Protein AF-A0A820FAW6-F1 (afdb_monomer)

Sequence (324 aa):
MNFQVILFGVFILLLTKLQFYEALTCNGINVAGNACCGSQGYYTSSNACCNGLIVVGNACCGSQGYYTSSYTCCNGLIVVGNACCGSQGYTTSSYTCCNGLIKAGNACCGSQGYSTSSYACCNGLIVAGNACCGSQGYSTSSYTCCNGLIVAGNACCGSQGYSTSSYTCCNGLIKAGNACCGSQGYSTSSYACCNGLIVAGNACCGTQGYSTSSYTCCNGLIKAGNACCGSQGYFTSSYACCNGLIVAGNACCGSQGYSTSSYTCCNGLIKAGNACCGSQGYSTSSYTCCNGLIVAGNACCGTQGYSTSSYICCNGVIKAGSVC

Radius of gyration: 32.86 Å; Cα contacts (8 Å, |Δi|>4): 782; chains: 1; bounding box: 72×66×73 Å

Solvent-accessible surface area (backbone atoms only — not comparable to full-atom values): 17211 Å² total; per-residue (Å²): 141,63,72,72,59,52,56,56,52,52,56,56,52,59,66,68,66,65,71,70,68,76,64,37,61,18,86,89,35,79,35,65,47,79,44,65,34,68,66,40,48,35,43,57,86,55,24,25,64,21,89,72,37,79,33,62,16,45,36,64,33,69,71,43,44,38,44,63,91,54,27,34,64,17,88,70,38,83,27,57,20,68,42,64,34,69,68,41,47,36,43,58,86,55,24,29,61,22,89,72,37,81,26,57,16,51,40,64,35,73,71,41,44,38,42,57,86,53,24,23,64,23,90,72,39,80,32,62,16,46,35,63,33,70,73,44,42,37,44,66,91,55,26,34,63,16,88,70,38,81,27,57,22,70,43,64,31,67,66,42,45,37,44,62,92,53,26,30,64,19,87,69,37,82,26,57,20,65,41,63,35,70,70,41,43,37,43,56,86,54,24,23,63,22,90,70,40,82,32,60,16,46,36,64,34,70,73,43,42,38,43,59,90,54,24,30,64,22,89,71,37,83,26,58,16,61,40,65,36,71,74,40,43,37,43,56,87,54,26,24,65,23,90,71,38,82,30,61,15,46,34,64,32,68,74,42,43,38,43,61,92,54,25,30,63,21,90,69,36,83,26,57,20,63,40,65,36,70,71,39,43,37,41,64,91,55,26,32,64,20,91,67,38,83,26,57,22,69,40,66,34,67,69,42,42,38,43,74,91,55,32,39,67,48,96,65,39,82,41,78,48,92,78,127

Foldseek 3Di:
DCPVVVVVVVVVVVVVPPPDPVQPQAPNRREDEDDDLHRYHHHLQFWDRAPSDIAGANDDLHRHHHHLVFWDHAPSDTEGENDDLHRHHDHLCFWDHAPSDIEGANDDLHRHHDHLQFWDNAPSDIAGANDDLHRHHHHLVFWDHAPSDTEGENDDLHRHHDHLVFWDHAPSDIEGANDDLHRHHDHLQFWDNAPSDTAGANDDLHRHHHHLVFWDHAPSDIEGENDDLHRHHHHLQFWDNAPSDTEGANDDLHRHHHHLVFWDHAPSDIEGANDDLHRHHDHLVFWDHAPSDTEGENDDLHRHHDHPVFWDRDPSDTDGDDDD

Structure (mmCIF, N/CA/C/O backbone):
data_AF-A0A820FAW6-F1
#
_entry.id   AF-A0A820FAW6-F1
#
loop_
_atom_site.group_PDB
_atom_site.id
_atom_site.type_symbol
_atom_site.label_atom_id
_atom_site.label_alt_id
_atom_site.label_comp_id
_atom_site.label_asym_id
_atom_site.label_entity_id
_atom_site.label_seq_id
_atom_site.pdbx_PDB_ins_code
_atom_site.Cartn_x
_atom_site.Cartn_y
_atom_site.Cartn_z
_atom_site.occupancy
_atom_site.B_iso_or_equiv
_atom_site.auth_seq_id
_atom_site.auth_comp_id
_atom_site.auth_asym_id
_atom_site.auth_atom_id
_atom_site.pdbx_PDB_model_num
ATOM 1 N N . MET A 1 1 ? 47.588 51.749 -0.061 1.00 45.16 1 MET A N 1
ATOM 2 C CA . MET A 1 1 ? 46.226 51.763 0.523 1.00 45.16 1 MET A CA 1
ATOM 3 C C . MET A 1 1 ? 45.495 50.527 0.025 1.00 45.16 1 MET A C 1
ATOM 5 O O . MET A 1 1 ? 45.390 50.409 -1.182 1.00 45.16 1 MET A O 1
ATOM 9 N N . ASN A 1 2 ? 45.130 49.592 0.916 1.00 43.25 2 ASN A N 1
ATOM 10 C CA . ASN A 1 2 ? 44.097 48.534 0.761 1.00 43.25 2 ASN A CA 1
ATOM 11 C C . ASN A 1 2 ? 44.334 47.286 1.637 1.00 43.25 2 ASN A C 1
ATOM 13 O O . ASN A 1 2 ? 43.519 46.373 1.625 1.00 43.25 2 ASN A O 1
ATOM 17 N N . PHE A 1 3 ? 45.381 47.247 2.470 1.00 35.84 3 PHE A N 1
ATOM 18 C CA . PHE A 1 3 ? 45.559 46.129 3.411 1.00 35.84 3 PHE A CA 1
ATOM 19 C C . PHE A 1 3 ? 44.591 46.174 4.609 1.00 35.84 3 PHE A C 1
ATOM 21 O O . PHE A 1 3 ? 44.250 45.133 5.159 1.00 35.84 3 PHE A O 1
ATOM 28 N N . GLN A 1 4 ? 44.081 47.357 4.981 1.00 36.41 4 GLN A N 1
ATOM 29 C CA . GLN A 1 4 ? 43.111 47.477 6.079 1.00 36.41 4 GLN A CA 1
ATOM 30 C C . GLN A 1 4 ? 41.665 47.115 5.693 1.00 36.41 4 GLN A C 1
ATOM 32 O O . GLN A 1 4 ? 40.898 46.724 6.566 1.00 36.41 4 GLN A O 1
ATOM 37 N N . VAL A 1 5 ? 41.295 47.164 4.406 1.00 43.03 5 VAL A N 1
ATOM 38 C CA . VAL A 1 5 ? 39.929 46.822 3.952 1.00 43.03 5 VAL A CA 1
ATOM 39 C C . VAL A 1 5 ? 39.735 45.301 3.849 1.00 43.03 5 VAL A C 1
ATOM 41 O O . VAL A 1 5 ? 38.663 44.787 4.158 1.00 43.03 5 VAL A O 1
ATOM 44 N N . ILE A 1 6 ? 40.790 44.552 3.501 1.00 45.28 6 ILE A N 1
ATOM 45 C CA . ILE A 1 6 ? 40.731 43.085 3.367 1.00 45.28 6 ILE A CA 1
ATOM 46 C C . ILE A 1 6 ? 40.683 42.403 4.740 1.00 45.28 6 ILE A C 1
ATOM 48 O O . ILE A 1 6 ? 39.946 41.433 4.908 1.00 45.28 6 ILE A O 1
ATOM 52 N N . LEU A 1 7 ? 41.393 42.931 5.746 1.00 41.88 7 LEU A N 1
ATOM 53 C CA . LEU A 1 7 ? 41.347 42.366 7.100 1.00 41.88 7 LEU A CA 1
ATOM 54 C C . LEU A 1 7 ? 39.944 42.479 7.721 1.00 41.88 7 LEU A C 1
ATOM 56 O O . LEU A 1 7 ? 39.481 41.530 8.349 1.00 41.88 7 LEU A O 1
ATOM 60 N N . PHE A 1 8 ? 39.236 43.589 7.478 1.00 42.19 8 PHE A N 1
ATOM 61 C CA . PHE A 1 8 ? 37.849 43.763 7.922 1.00 42.19 8 PHE A CA 1
ATOM 62 C C . PHE A 1 8 ? 36.874 42.828 7.184 1.00 42.19 8 PHE A C 1
ATOM 64 O O . PHE A 1 8 ? 35.992 42.245 7.811 1.00 42.19 8 PHE A O 1
ATOM 71 N N . GLY A 1 9 ? 37.062 42.618 5.875 1.00 37.44 9 GLY A N 1
ATOM 72 C CA . GLY A 1 9 ? 36.224 41.708 5.082 1.00 37.44 9 GLY A CA 1
ATOM 73 C C . GLY A 1 9 ? 36.407 40.226 5.435 1.00 37.44 9 GLY A C 1
ATOM 74 O O . GLY A 1 9 ? 35.433 39.477 5.482 1.00 37.44 9 GLY A O 1
ATOM 75 N N . VAL A 1 10 ? 37.637 39.798 5.741 1.00 48.56 10 VAL A N 1
ATOM 76 C CA . VAL A 1 10 ? 37.951 38.406 6.116 1.00 48.56 10 VAL A CA 1
ATOM 77 C C . VAL A 1 10 ? 37.478 38.084 7.538 1.00 48.56 10 VAL A C 1
ATOM 79 O O . VAL A 1 10 ? 37.001 36.975 7.777 1.00 48.56 10 VAL A O 1
ATOM 82 N N . PHE A 1 11 ? 37.509 39.051 8.461 1.00 42.28 11 PHE A N 1
ATOM 83 C CA . PHE A 1 11 ? 36.971 38.867 9.814 1.00 42.28 11 PHE A CA 1
ATOM 84 C C . PHE A 1 11 ? 35.436 38.708 9.810 1.00 42.28 11 PHE A C 1
ATOM 86 O O . PHE A 1 11 ? 34.899 37.870 10.531 1.00 42.28 11 PHE A O 1
ATOM 93 N N . ILE A 1 12 ? 34.729 39.430 8.928 1.00 45.34 12 ILE A N 1
ATOM 94 C CA . ILE A 1 12 ? 33.266 39.313 8.752 1.00 45.34 12 ILE A CA 1
ATOM 95 C C . ILE A 1 12 ? 32.874 37.995 8.044 1.00 45.34 12 ILE A C 1
ATOM 97 O O . ILE A 1 12 ? 31.830 37.412 8.346 1.00 45.34 12 ILE A O 1
ATOM 101 N N . LEU A 1 13 ? 33.720 37.459 7.154 1.00 39.94 13 LEU A N 1
ATOM 102 C CA . LEU A 1 13 ? 33.482 36.167 6.484 1.00 39.94 13 LEU A CA 1
ATOM 103 C C . LEU A 1 13 ? 33.805 34.938 7.353 1.00 39.94 13 LEU A C 1
ATOM 105 O O . LEU A 1 13 ? 33.171 33.894 7.194 1.00 39.94 13 LEU A O 1
ATOM 109 N N . LEU A 1 14 ? 34.741 35.051 8.300 1.00 40.44 14 LEU A N 1
ATOM 110 C CA . LEU A 1 14 ? 34.982 34.014 9.314 1.00 40.44 14 LEU A CA 1
ATOM 111 C C . LEU A 1 14 ? 33.820 33.901 10.314 1.00 40.44 14 LEU A C 1
ATOM 113 O O . LEU A 1 14 ? 33.516 32.800 10.766 1.00 40.44 14 LEU A O 1
ATOM 117 N N . LEU A 1 15 ? 33.111 35.003 10.582 1.00 40.22 15 LEU A N 1
ATOM 118 C CA . LEU A 1 15 ? 31.905 35.005 11.419 1.00 40.22 15 LEU A CA 1
ATOM 119 C C . LEU A 1 15 ? 30.680 34.366 10.737 1.00 40.22 15 LEU A C 1
ATOM 121 O O . LEU A 1 15 ? 29.775 33.918 11.430 1.00 40.22 15 LEU A O 1
ATOM 125 N N . THR A 1 16 ? 30.642 34.271 9.402 1.00 38.62 16 THR A N 1
ATOM 126 C CA . THR A 1 16 ? 29.478 33.740 8.654 1.00 38.62 16 THR A CA 1
ATOM 127 C C . THR A 1 16 ? 29.613 32.275 8.220 1.00 38.62 16 THR A C 1
ATOM 129 O O . THR A 1 16 ? 28.636 31.685 7.760 1.00 38.62 16 THR A O 1
ATOM 132 N N . LYS A 1 17 ? 30.792 31.655 8.391 1.00 38.75 17 LYS A N 1
ATOM 133 C CA . LYS A 1 17 ? 31.056 30.241 8.048 1.00 38.75 17 LYS A CA 1
ATOM 134 C C . LYS A 1 17 ? 31.240 29.295 9.236 1.00 38.75 17 LYS A C 1
ATOM 136 O O . LYS A 1 17 ? 31.424 28.098 9.015 1.00 38.75 17 LYS A O 1
ATOM 141 N N . LEU A 1 18 ? 31.100 29.774 10.472 1.00 39.47 18 LEU A N 1
ATOM 142 C CA . LEU A 1 18 ? 30.623 28.913 11.555 1.00 39.47 18 LEU A CA 1
ATOM 143 C C . LEU A 1 18 ? 29.152 28.618 11.259 1.00 39.47 18 LEU A C 1
ATOM 145 O O . LEU A 1 18 ? 28.252 29.302 11.733 1.00 39.47 18 LEU A O 1
ATOM 149 N N . GLN A 1 19 ? 28.917 27.636 10.389 1.00 40.25 19 GLN A N 1
ATOM 150 C CA . GLN A 1 19 ? 27.607 27.030 10.242 1.00 40.25 19 GLN A CA 1
ATOM 151 C C . GLN A 1 19 ? 27.207 26.497 11.614 1.00 40.25 19 GLN A C 1
ATOM 153 O O . GLN A 1 19 ? 27.706 25.461 12.040 1.00 40.25 19 GLN A O 1
ATOM 158 N N . PHE A 1 20 ? 26.396 27.288 12.313 1.00 43.59 20 PHE A N 1
ATOM 159 C CA . PHE A 1 20 ? 25.266 26.884 13.133 1.00 43.59 20 PHE A CA 1
ATOM 160 C C . PHE A 1 20 ? 25.245 25.378 13.458 1.00 43.59 20 PHE A C 1
ATOM 162 O O . PHE A 1 20 ? 24.379 24.639 13.002 1.00 43.59 20 PHE A O 1
ATOM 169 N N . TYR A 1 21 ? 26.156 24.921 14.322 1.00 46.53 21 TYR A N 1
ATOM 170 C CA . TYR A 1 21 ? 25.655 24.133 15.438 1.00 46.53 21 TYR A CA 1
ATOM 171 C C . TYR A 1 21 ? 24.711 25.121 16.106 1.00 46.53 21 TYR A C 1
ATOM 173 O O . TYR A 1 21 ? 25.174 26.219 16.421 1.00 46.53 21 TYR A O 1
ATOM 181 N N . GLU A 1 22 ? 23.408 24.850 16.159 1.00 53.72 22 GLU A N 1
ATOM 182 C CA . GLU A 1 22 ? 22.486 25.711 16.896 1.00 53.72 22 GLU A CA 1
ATOM 183 C C . GLU A 1 22 ? 22.992 25.742 18.341 1.00 53.72 22 GLU A C 1
ATOM 185 O O . GLU A 1 22 ? 22.686 24.877 19.156 1.00 53.72 22 GLU A O 1
ATOM 190 N N . ALA A 1 23 ? 23.898 26.679 18.621 1.00 67.12 23 ALA A N 1
ATOM 191 C CA . ALA A 1 23 ? 24.412 26.941 19.935 1.00 67.12 23 ALA A CA 1
ATOM 192 C C . ALA A 1 23 ? 23.204 27.509 20.644 1.00 67.12 23 ALA A C 1
ATOM 194 O O . ALA A 1 23 ? 22.801 28.645 20.396 1.00 67.12 23 ALA A O 1
ATOM 195 N N . LEU A 1 24 ? 22.557 26.658 21.428 1.00 84.19 24 LEU A N 1
ATOM 196 C CA . LEU A 1 24 ? 21.423 27.069 22.212 1.00 84.19 24 LEU A CA 1
ATOM 197 C C . LEU A 1 24 ? 21.902 28.211 23.110 1.00 84.19 24 LEU A C 1
ATOM 199 O O . LEU A 1 24 ? 22.775 28.025 23.960 1.00 84.19 24 LEU A O 1
ATOM 203 N N . THR A 1 25 ? 21.369 29.407 22.889 1.00 89.31 25 THR A N 1
ATOM 204 C CA . THR A 1 25 ? 21.683 30.571 23.710 1.00 89.31 25 THR A CA 1
ATOM 205 C C . THR A 1 25 ? 20.561 30.769 24.720 1.00 89.31 25 THR A C 1
ATOM 207 O O . THR A 1 25 ? 19.437 31.105 24.350 1.00 89.31 25 THR A O 1
ATOM 210 N N . CYS A 1 26 ? 20.864 30.601 26.005 1.00 88.00 26 CYS A N 1
ATOM 211 C CA . CYS A 1 26 ? 19.927 30.841 27.100 1.00 88.00 26 CYS A CA 1
ATOM 212 C C . CYS A 1 26 ? 20.349 32.104 27.859 1.00 88.00 26 CYS A C 1
ATOM 214 O O . CYS A 1 26 ? 21.459 32.170 28.382 1.00 88.00 26 CYS A O 1
ATOM 216 N N . ASN A 1 27 ? 19.489 33.130 27.906 1.00 89.31 27 ASN A N 1
ATOM 217 C CA . ASN A 1 27 ? 19.789 34.438 28.518 1.00 89.31 27 ASN A CA 1
ATOM 218 C C . ASN A 1 27 ? 21.149 35.036 28.095 1.00 89.31 27 ASN A C 1
ATOM 220 O O . ASN A 1 27 ? 21.892 35.566 28.916 1.00 89.31 27 ASN A O 1
ATOM 224 N N . GLY A 1 28 ? 21.487 34.934 26.806 1.00 84.94 28 GLY A N 1
ATOM 225 C CA . GLY A 1 28 ? 22.739 35.471 26.261 1.00 84.94 28 GLY A CA 1
ATOM 226 C C . GLY A 1 28 ? 23.986 34.615 26.520 1.00 84.94 28 GLY A C 1
ATOM 227 O O . GLY A 1 28 ? 25.081 35.042 26.165 1.00 84.94 28 GLY A O 1
ATOM 228 N N . ILE A 1 29 ? 23.844 33.417 27.100 1.00 85.94 29 ILE A N 1
ATOM 229 C CA . ILE A 1 29 ? 24.939 32.470 27.348 1.00 85.94 29 ILE A CA 1
ATOM 230 C C . ILE A 1 29 ? 24.780 31.264 26.417 1.00 85.94 29 ILE A C 1
ATOM 232 O O . ILE A 1 29 ? 23.716 30.648 26.378 1.00 85.94 29 ILE A O 1
ATOM 236 N N . ASN A 1 30 ? 25.836 30.909 25.679 1.00 88.38 30 ASN A N 1
ATOM 237 C CA . ASN A 1 30 ? 25.865 29.675 24.890 1.00 88.38 30 ASN A CA 1
ATOM 238 C C . ASN A 1 30 ? 25.981 28.467 25.819 1.00 88.38 30 ASN A C 1
ATOM 240 O O . ASN A 1 30 ? 26.917 28.381 26.616 1.00 88.38 30 ASN A O 1
ATOM 244 N N . VAL A 1 31 ? 25.045 27.533 25.701 1.00 87.44 31 VAL A N 1
ATOM 245 C CA . VAL A 1 31 ? 24.940 26.351 26.560 1.00 87.44 31 VAL A CA 1
ATOM 246 C C . VAL A 1 31 ? 24.775 25.080 25.727 1.00 87.44 31 VAL A C 1
ATOM 248 O O . VAL A 1 31 ? 24.403 25.123 24.556 1.00 87.44 31 VAL A O 1
ATOM 251 N N . ALA A 1 32 ? 25.058 23.927 26.337 1.00 86.69 32 ALA A N 1
ATOM 252 C CA . ALA A 1 32 ? 24.776 22.624 25.741 1.00 86.69 32 ALA A CA 1
ATOM 253 C C . ALA A 1 32 ? 23.304 22.236 25.955 1.00 86.69 32 ALA A C 1
ATOM 255 O O . ALA A 1 32 ? 22.744 22.499 27.019 1.00 86.69 32 ALA A O 1
ATOM 256 N N . GLY A 1 33 ? 22.692 21.573 24.973 1.00 87.06 33 GLY A N 1
ATOM 257 C CA . GLY A 1 33 ? 21.296 21.133 25.040 1.00 87.06 33 GLY A CA 1
ATOM 258 C C . GLY A 1 33 ? 20.480 21.545 23.819 1.00 87.06 33 GLY A C 1
ATOM 259 O O . GLY A 1 33 ? 21.012 22.100 22.861 1.00 87.06 33 GLY A O 1
ATOM 260 N N . ASN A 1 34 ? 19.177 21.274 23.874 1.00 92.44 34 ASN A N 1
ATOM 261 C CA . ASN A 1 34 ? 18.197 21.682 22.862 1.00 92.44 34 ASN A CA 1
ATOM 262 C C . ASN A 1 34 ? 17.010 22.482 23.449 1.00 92.44 34 ASN A C 1
ATOM 264 O O . ASN A 1 34 ? 16.104 22.843 22.702 1.00 92.44 34 ASN A O 1
ATOM 268 N N . ALA A 1 35 ? 16.999 22.771 24.759 1.00 93.62 35 ALA A N 1
ATOM 269 C CA . ALA A 1 35 ? 16.031 23.663 25.405 1.00 93.62 35 ALA A CA 1
ATOM 270 C C . ALA A 1 35 ? 16.616 24.418 26.617 1.00 93.62 35 ALA A C 1
ATOM 272 O O . ALA A 1 35 ? 17.568 23.959 27.248 1.00 93.62 35 ALA A O 1
ATOM 273 N N . CYS A 1 36 ? 16.035 25.581 26.943 1.00 95.12 36 CYS A N 1
ATOM 274 C CA . CYS A 1 36 ? 16.478 26.466 28.028 1.00 95.12 36 CYS A CA 1
ATOM 275 C C . CYS A 1 36 ? 15.607 26.357 29.284 1.00 95.12 36 CYS A C 1
ATOM 277 O O . CYS A 1 36 ? 14.379 26.307 29.199 1.00 95.12 36 CYS A O 1
ATOM 279 N N . CYS A 1 37 ? 16.241 26.404 30.455 1.00 94.75 37 CYS A N 1
ATOM 280 C CA . CYS A 1 37 ? 15.606 26.618 31.752 1.00 94.75 37 CYS A CA 1
ATOM 281 C C . CYS A 1 37 ? 16.312 27.783 32.456 1.00 94.75 37 CYS A C 1
ATOM 283 O O . CYS A 1 37 ? 17.387 27.623 33.038 1.00 94.75 37 CYS A O 1
ATOM 285 N N . GLY A 1 38 ? 15.759 28.991 32.328 1.00 91.88 38 GLY A N 1
ATOM 286 C CA . GLY A 1 38 ? 16.477 30.210 32.701 1.00 91.88 38 GLY A CA 1
ATOM 287 C C . GLY A 1 38 ? 17.733 30.392 31.842 1.00 91.88 38 GLY A C 1
ATOM 288 O O . GLY A 1 38 ? 17.647 30.399 30.617 1.00 91.88 38 GLY A O 1
ATOM 289 N N . SER A 1 39 ? 18.899 30.528 32.479 1.00 92.56 39 SER A N 1
ATOM 290 C CA . SER A 1 39 ? 20.207 30.648 31.812 1.00 92.56 39 SER A CA 1
ATOM 291 C C . SER A 1 39 ? 20.916 29.310 31.557 1.00 92.56 39 SER A C 1
ATOM 293 O O . SER A 1 39 ? 22.041 29.309 31.067 1.00 92.56 39 SER A O 1
ATOM 295 N N . GLN A 1 40 ? 20.293 28.176 31.894 1.00 93.31 40 GLN A N 1
ATOM 296 C CA . GLN A 1 40 ? 20.877 26.839 31.745 1.00 93.31 40 GLN A CA 1
ATOM 297 C C . GLN A 1 40 ? 20.265 26.101 30.546 1.00 93.31 40 GLN A C 1
ATOM 299 O O . GLN A 1 40 ? 19.057 26.182 30.318 1.00 93.31 40 GLN A O 1
ATOM 304 N N . GLY A 1 41 ? 21.088 25.358 29.803 1.00 92.75 41 GLY A N 1
ATOM 305 C CA . GLY A 1 41 ? 20.644 24.471 28.723 1.00 92.75 41 GLY A CA 1
ATOM 306 C C . GLY A 1 41 ? 20.435 23.040 29.213 1.00 92.75 41 GLY A C 1
ATOM 307 O O . GLY A 1 41 ? 21.096 22.598 30.153 1.00 92.75 41 GLY A O 1
ATOM 308 N N . TYR A 1 42 ? 19.507 22.314 28.595 1.00 92.75 42 TYR A N 1
ATOM 309 C CA . TYR A 1 42 ? 19.267 20.896 28.867 1.00 92.75 42 TYR A CA 1
ATOM 310 C C . TYR A 1 42 ? 18.802 20.147 27.612 1.00 92.75 42 TYR A C 1
ATOM 312 O O . TYR A 1 42 ? 18.415 20.758 26.614 1.00 92.75 42 TYR A O 1
ATOM 320 N N . TYR A 1 43 ? 18.841 18.813 27.663 1.00 93.44 43 TYR A N 1
ATOM 321 C CA . TYR A 1 43 ? 18.295 17.945 26.618 1.00 93.44 43 TYR A CA 1
ATOM 322 C C . TYR A 1 43 ? 16.878 17.496 26.984 1.00 93.44 43 TYR A C 1
ATOM 324 O O . TYR A 1 43 ? 16.681 16.801 27.982 1.00 93.44 43 TYR A O 1
ATOM 332 N N . THR A 1 44 ? 15.890 17.846 26.161 1.00 92.31 44 THR A N 1
ATOM 333 C CA . THR A 1 44 ? 14.470 17.501 26.368 1.00 92.31 44 THR A CA 1
ATOM 334 C C . THR A 1 44 ? 14.196 15.999 26.388 1.00 92.31 44 THR A C 1
ATOM 336 O O . THR A 1 44 ? 13.143 15.576 26.846 1.00 92.31 44 THR A O 1
ATOM 339 N N . SER A 1 45 ? 15.129 15.166 25.923 1.00 92.69 45 SER A N 1
ATOM 340 C CA . SER A 1 45 ? 15.024 13.707 26.003 1.00 92.69 45 SER A CA 1
ATOM 341 C C . SER A 1 45 ? 15.216 13.156 27.420 1.00 92.69 45 SER A C 1
ATOM 343 O O . SER A 1 45 ? 14.692 12.086 27.723 1.00 92.69 45 SER A O 1
ATOM 345 N N . SER A 1 46 ? 15.966 13.852 28.281 1.00 93.38 46 SER A N 1
ATOM 346 C CA . SER A 1 46 ? 16.338 13.385 29.628 1.00 93.38 46 SER A CA 1
ATOM 347 C C . SER A 1 46 ? 15.919 14.325 30.755 1.00 93.38 46 SER A C 1
ATOM 349 O O . SER A 1 46 ? 15.917 13.921 31.920 1.00 93.38 46 SER A O 1
ATOM 351 N N . ASN A 1 47 ? 15.589 15.573 30.428 1.00 96.50 47 ASN A N 1
ATOM 352 C CA . ASN A 1 47 ? 15.361 16.634 31.396 1.00 96.50 47 ASN A CA 1
ATOM 353 C C . ASN A 1 47 ? 14.191 17.537 30.996 1.00 96.50 47 ASN A C 1
ATOM 355 O O . ASN A 1 47 ? 13.831 17.640 29.822 1.00 96.50 47 ASN A O 1
ATOM 359 N N . ALA A 1 48 ? 13.626 18.206 31.998 1.00 96.75 48 ALA A N 1
ATOM 360 C CA . ALA A 1 48 ? 12.530 19.152 31.867 1.00 96.75 48 ALA A CA 1
ATOM 361 C C . ALA A 1 48 ? 12.775 20.347 32.793 1.00 96.75 48 ALA A C 1
ATOM 363 O O . ALA A 1 48 ? 13.429 20.218 33.829 1.00 96.75 48 ALA A O 1
ATOM 364 N N . CYS A 1 49 ? 12.244 21.512 32.425 1.00 96.56 49 CYS A N 1
ATOM 365 C CA . CYS A 1 49 ? 12.279 22.712 33.257 1.00 96.56 49 CYS A CA 1
ATOM 366 C C . CYS A 1 49 ? 10.962 22.856 34.026 1.00 96.56 49 CYS A C 1
ATOM 368 O O . CYS A 1 49 ? 9.960 23.283 33.451 1.00 96.56 49 CYS A O 1
ATOM 370 N N . CYS A 1 50 ? 10.951 22.521 35.315 1.00 96.38 50 CYS A N 1
ATOM 371 C CA . CYS A 1 50 ? 9.759 22.596 36.159 1.00 96.38 50 CYS A CA 1
ATOM 372 C C . CYS A 1 50 ? 9.927 23.711 37.191 1.00 96.38 50 CYS A C 1
ATOM 374 O O . CYS A 1 50 ? 10.848 23.678 38.004 1.00 96.38 50 CYS A O 1
ATOM 376 N N . ASN A 1 51 ? 9.054 24.723 37.148 1.00 94.25 51 ASN A N 1
ATOM 377 C CA . ASN A 1 51 ? 9.121 25.908 38.016 1.00 94.25 51 ASN A CA 1
ATOM 378 C C . ASN A 1 51 ? 10.516 26.570 38.056 1.00 94.25 51 ASN A C 1
ATOM 380 O O . ASN A 1 51 ? 10.989 26.986 39.110 1.00 94.25 51 ASN A O 1
ATOM 384 N N . GLY A 1 52 ? 11.184 26.650 36.900 1.00 92.88 52 GLY A N 1
ATOM 385 C CA . GLY A 1 52 ? 12.506 27.272 36.771 1.00 92.88 52 GLY A CA 1
ATOM 386 C C . GLY A 1 52 ? 13.687 26.400 37.211 1.00 92.88 52 GLY A C 1
ATOM 387 O O . GLY A 1 52 ? 14.816 26.881 37.197 1.00 92.88 52 GLY A O 1
ATOM 388 N N . LEU A 1 53 ? 13.455 25.131 37.568 1.00 94.94 53 LEU A N 1
ATOM 389 C CA . LEU A 1 53 ? 14.500 24.164 37.908 1.00 94.94 53 LEU A CA 1
ATOM 390 C C . LEU A 1 53 ? 14.582 23.057 36.854 1.00 94.94 53 LEU A C 1
ATOM 392 O O . LEU A 1 53 ? 13.563 22.494 36.452 1.00 94.94 53 LEU A O 1
ATOM 396 N N . ILE A 1 54 ? 15.803 22.719 36.431 1.00 96.31 54 ILE A N 1
ATOM 397 C CA . ILE A 1 54 ? 16.047 21.539 35.596 1.00 96.31 54 ILE A CA 1
ATOM 398 C C . ILE A 1 54 ? 15.930 20.304 36.483 1.00 96.31 54 ILE A C 1
ATOM 400 O O . ILE A 1 54 ? 16.674 20.146 37.450 1.00 96.31 54 ILE A O 1
ATOM 404 N N . VAL A 1 55 ? 15.012 19.416 36.129 1.00 96.56 55 VAL A N 1
ATOM 405 C CA . VAL A 1 55 ? 14.773 18.147 36.820 1.00 96.56 55 VAL A CA 1
ATOM 406 C C . VAL A 1 55 ? 14.990 16.973 35.867 1.00 96.56 55 VAL A C 1
ATOM 408 O O . VAL A 1 55 ? 15.050 17.139 34.646 1.00 96.56 55 VAL A O 1
ATOM 411 N N . VAL A 1 56 ? 15.162 15.775 36.426 1.00 96.12 56 VAL A N 1
ATOM 412 C CA . VAL A 1 56 ? 15.292 14.528 35.655 1.00 96.12 56 VAL A CA 1
ATOM 413 C C . VAL A 1 56 ? 13.915 14.091 35.144 1.00 96.12 56 VAL A C 1
ATOM 415 O O . VAL A 1 56 ? 12.950 14.102 35.906 1.00 96.12 56 VAL A O 1
ATOM 418 N N . GLY A 1 57 ? 13.834 13.673 33.879 1.00 94.94 57 GLY A N 1
ATOM 419 C CA . GLY A 1 57 ? 12.587 13.335 33.183 1.00 94.94 57 GLY A CA 1
ATOM 420 C C . GLY A 1 57 ? 12.264 14.332 32.070 1.00 94.94 57 GLY A C 1
ATOM 421 O O . GLY A 1 57 ? 12.711 15.464 32.126 1.00 94.94 57 GLY A O 1
ATOM 422 N N . ASN A 1 58 ? 11.497 13.932 31.056 1.00 95.44 58 ASN A N 1
ATOM 423 C CA . ASN A 1 58 ? 11.187 14.762 29.884 1.00 95.44 58 ASN A CA 1
ATOM 424 C C . ASN A 1 58 ? 9.859 15.546 29.978 1.00 95.44 58 ASN A C 1
ATOM 426 O O . ASN A 1 58 ? 9.453 16.177 29.003 1.00 95.44 58 ASN A O 1
ATOM 430 N N . ALA A 1 59 ? 9.173 15.516 31.126 1.00 96.56 59 ALA A N 1
ATOM 431 C CA . ALA A 1 59 ? 7.960 16.294 31.389 1.00 96.56 59 ALA A CA 1
ATOM 432 C C . ALA A 1 59 ? 7.816 16.673 32.874 1.00 96.56 59 ALA A C 1
ATOM 434 O O . ALA A 1 59 ? 8.459 16.079 33.738 1.00 96.56 59 ALA A O 1
ATOM 435 N N . CYS A 1 60 ? 6.941 17.645 33.165 1.00 97.00 60 CYS A N 1
ATOM 436 C CA . CYS A 1 60 ? 6.676 18.161 34.512 1.00 97.00 60 CYS A CA 1
ATOM 437 C C . CYS A 1 60 ? 5.304 17.742 35.048 1.00 97.00 60 CYS A C 1
ATOM 439 O O . CYS A 1 60 ? 4.300 17.818 34.337 1.00 97.00 60 CYS A O 1
ATOM 441 N N . CYS A 1 61 ? 5.251 17.369 36.325 1.00 96.62 61 CYS A N 1
ATOM 442 C CA . CYS A 1 61 ? 4.033 17.253 37.122 1.00 96.62 61 CYS A CA 1
ATOM 443 C C . CYS A 1 61 ? 4.182 18.150 38.354 1.00 96.62 61 CYS A C 1
ATOM 445 O O . CYS A 1 61 ? 4.859 17.801 39.322 1.00 96.62 61 CYS A O 1
ATOM 447 N N . GLY A 1 62 ? 3.640 19.368 38.278 1.00 94.25 62 GLY A N 1
ATOM 448 C CA . GLY A 1 62 ? 4.004 20.424 39.224 1.00 94.25 62 GLY A CA 1
ATOM 449 C C . GLY A 1 62 ? 5.502 20.745 39.132 1.00 94.25 62 GLY A C 1
ATOM 450 O O . GLY A 1 62 ? 6.008 21.038 38.051 1.00 94.25 62 GLY A O 1
ATOM 451 N N . SER A 1 63 ? 6.215 20.674 40.259 1.00 94.69 63 SER A N 1
ATOM 452 C CA . SER A 1 63 ? 7.671 20.883 40.335 1.00 94.69 63 SER A CA 1
ATOM 453 C C . SER A 1 63 ? 8.508 19.617 40.104 1.00 94.69 63 SER A C 1
ATOM 455 O O . SER A 1 63 ? 9.734 19.704 40.097 1.00 94.69 63 SER A O 1
ATOM 457 N N . GLN A 1 64 ? 7.886 18.446 39.935 1.00 96.25 64 GLN A N 1
ATOM 458 C CA . GLN A 1 64 ? 8.593 17.174 39.765 1.00 96.25 64 GLN A CA 1
ATOM 459 C C . GLN A 1 64 ? 8.713 16.785 38.288 1.00 96.25 64 GLN A C 1
ATOM 461 O O . GLN A 1 64 ? 7.763 16.936 37.520 1.00 96.25 64 GLN A O 1
ATOM 466 N N . GLY A 1 65 ? 9.875 16.256 37.904 1.00 96.06 65 GLY A N 1
ATOM 467 C CA . GLY A 1 65 ? 10.122 15.710 36.570 1.00 96.06 65 GLY A CA 1
ATOM 468 C C . GLY A 1 65 ? 9.758 14.230 36.478 1.00 96.06 65 GLY A C 1
ATOM 469 O O . GLY A 1 65 ? 9.883 13.495 37.459 1.00 96.06 65 GLY A O 1
ATOM 470 N N . TYR A 1 66 ? 9.311 13.778 35.308 1.00 96.50 66 TYR A N 1
ATOM 471 C CA . TYR A 1 66 ? 9.066 12.362 35.027 1.00 96.50 66 TYR A CA 1
ATOM 472 C C . TYR A 1 66 ? 9.331 12.016 33.561 1.00 96.50 66 TYR A C 1
ATOM 474 O O . TYR A 1 66 ? 9.368 12.888 32.695 1.00 96.50 66 TYR A O 1
ATOM 482 N N . TYR A 1 67 ? 9.512 10.724 33.279 1.00 96.19 67 TYR A N 1
ATOM 483 C CA . TYR A 1 67 ? 9.626 10.207 31.917 1.00 96.19 67 TYR A CA 1
ATOM 484 C C . TYR A 1 67 ? 8.258 9.774 31.386 1.00 96.19 67 TYR A C 1
ATOM 486 O O . TYR A 1 67 ? 7.661 8.822 31.891 1.00 96.19 67 TYR A O 1
ATOM 494 N N . THR A 1 68 ? 7.793 10.439 30.330 1.00 94.19 68 THR A N 1
ATOM 495 C CA . THR A 1 68 ? 6.525 10.156 29.626 1.00 94.19 68 THR A CA 1
ATOM 496 C C . THR A 1 68 ? 6.454 8.758 29.008 1.00 94.19 68 THR A C 1
ATOM 498 O O . THR A 1 68 ? 5.372 8.294 28.662 1.00 94.19 68 THR A O 1
ATOM 501 N N . SER A 1 69 ? 7.587 8.056 28.892 1.00 92.62 69 SER A N 1
ATOM 502 C CA . SER A 1 69 ? 7.635 6.662 28.440 1.00 92.62 69 SER A CA 1
ATOM 503 C C . SER A 1 69 ? 7.002 5.678 29.428 1.00 92.62 69 SER A C 1
ATOM 505 O O . SER A 1 69 ? 6.526 4.628 29.002 1.00 92.62 69 SER A O 1
ATOM 507 N N . SER A 1 70 ? 6.989 6.006 30.725 1.00 91.88 70 SER A N 1
ATOM 508 C CA . SER A 1 70 ? 6.516 5.102 31.786 1.00 91.88 70 SER A CA 1
ATOM 509 C C . SER A 1 70 ? 5.485 5.733 32.721 1.00 91.88 70 SER A C 1
ATOM 511 O O . SER A 1 70 ? 4.780 5.003 33.422 1.00 91.88 70 SER A O 1
ATOM 513 N N . TYR A 1 71 ? 5.402 7.063 32.755 1.00 96.31 71 TYR A N 1
ATOM 514 C CA .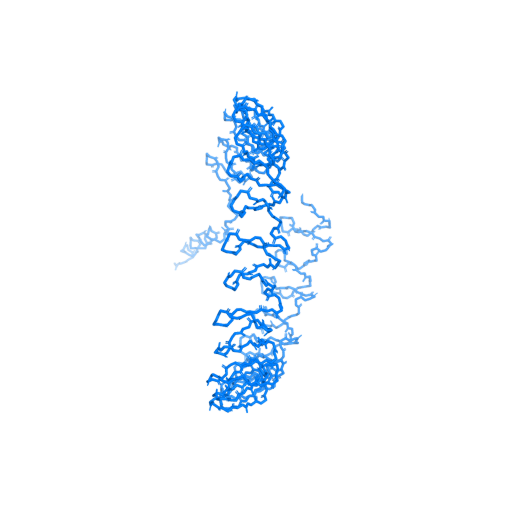 TYR A 1 71 ? 4.579 7.795 33.708 1.00 96.31 71 TYR A CA 1
ATOM 515 C C . TYR A 1 71 ? 3.768 8.907 33.045 1.00 96.31 71 TYR A C 1
ATOM 517 O O . TYR A 1 71 ? 4.093 9.403 31.966 1.00 96.31 71 TYR A O 1
ATOM 525 N N . THR A 1 72 ? 2.725 9.338 33.741 1.00 97.25 72 THR A N 1
ATOM 526 C CA . THR A 1 72 ? 1.877 10.472 33.378 1.00 97.25 72 THR A CA 1
ATOM 527 C C . THR A 1 72 ? 1.510 11.264 34.630 1.00 97.25 72 THR A C 1
ATOM 529 O O . THR A 1 72 ? 1.488 10.727 35.735 1.00 97.25 72 THR A O 1
ATOM 532 N N . CYS A 1 73 ? 1.230 12.557 34.462 1.00 97.25 73 CYS A N 1
ATOM 533 C CA . CYS A 1 73 ? 0.729 13.416 35.530 1.00 97.25 73 CYS A CA 1
ATOM 534 C C . CYS A 1 73 ? -0.806 13.434 35.540 1.00 97.25 73 CYS A C 1
ATOM 536 O O . CYS A 1 73 ? -1.416 13.994 34.630 1.00 97.25 73 CYS A O 1
ATOM 538 N N . CYS A 1 74 ? -1.432 12.876 36.578 1.00 96.94 74 CYS A N 1
ATOM 539 C CA . CYS A 1 74 ? -2.884 12.886 36.761 1.00 96.94 74 CYS A CA 1
ATOM 540 C C . CYS A 1 74 ? -3.254 13.677 38.013 1.00 96.94 74 CYS A C 1
ATOM 542 O O . CYS A 1 74 ? -2.888 13.289 39.119 1.00 96.94 74 CYS A O 1
ATOM 544 N N . ASN A 1 75 ? -3.976 14.791 37.849 1.00 94.88 75 ASN A N 1
ATOM 545 C CA . ASN A 1 75 ? -4.381 15.676 38.952 1.00 94.88 75 ASN A CA 1
ATOM 546 C C . ASN A 1 75 ? -3.221 16.043 39.904 1.00 94.88 75 ASN A C 1
ATOM 548 O O . ASN A 1 75 ? -3.383 16.060 41.121 1.00 94.88 75 ASN A O 1
ATOM 552 N N . GLY A 1 76 ? -2.034 16.311 39.345 1.00 94.06 76 GLY A N 1
ATOM 553 C CA . GLY A 1 76 ? -0.840 16.675 40.115 1.00 94.06 76 GLY A CA 1
ATOM 554 C C . GLY A 1 76 ? -0.064 15.501 40.725 1.00 94.06 76 GLY A C 1
ATOM 555 O O . GLY A 1 76 ? 0.914 15.741 41.426 1.00 94.06 76 GLY A O 1
ATOM 556 N N . LEU A 1 77 ? -0.454 14.251 40.452 1.00 95.56 77 LEU A N 1
ATOM 557 C CA . LEU A 1 77 ? 0.262 13.047 40.882 1.00 95.56 77 LEU A CA 1
ATOM 558 C C . LEU A 1 77 ? 0.963 12.378 39.697 1.00 95.56 77 LEU A C 1
ATOM 560 O O . LEU A 1 77 ? 0.343 12.135 38.662 1.00 95.56 77 LEU A O 1
ATOM 564 N N . ILE A 1 78 ? 2.242 12.035 39.862 1.00 97.31 78 ILE A N 1
ATOM 565 C CA . ILE A 1 78 ? 2.968 11.191 38.906 1.00 97.31 78 ILE A CA 1
ATOM 566 C C . ILE A 1 78 ? 2.539 9.744 39.136 1.00 97.31 78 ILE A C 1
ATOM 568 O O . ILE A 1 78 ? 2.736 9.187 40.215 1.00 97.31 78 ILE A O 1
ATOM 572 N N . VAL A 1 79 ? 1.959 9.136 38.111 1.00 97.12 79 VAL A N 1
ATOM 573 C CA . VAL A 1 79 ? 1.403 7.781 38.150 1.00 97.12 79 VAL A CA 1
ATOM 574 C C . VAL A 1 79 ? 1.921 6.963 36.974 1.00 97.12 79 VAL A C 1
ATOM 576 O O . VAL A 1 79 ? 2.276 7.512 35.933 1.00 97.12 79 VAL A O 1
ATOM 579 N N . VAL A 1 80 ? 1.991 5.641 37.141 1.00 95.94 80 VAL A N 1
ATOM 580 C CA . VAL A 1 80 ? 2.426 4.715 36.083 1.00 95.94 80 VAL A CA 1
ATOM 581 C C . VAL A 1 80 ? 1.396 4.692 34.952 1.00 95.94 80 VAL A C 1
ATOM 583 O O . VAL A 1 80 ? 0.193 4.639 35.210 1.00 95.94 80 VAL A O 1
ATOM 586 N N . GLY A 1 81 ? 1.865 4.689 33.704 1.00 94.94 81 GLY A N 1
ATOM 587 C CA . GLY A 1 81 ? 1.022 4.645 32.510 1.00 94.94 81 GLY A CA 1
ATOM 588 C C . GLY A 1 81 ? 1.200 5.859 31.600 1.00 94.94 81 GLY A C 1
ATOM 589 O O . GLY A 1 81 ? 2.075 6.694 31.812 1.00 94.94 81 GLY A O 1
ATOM 590 N N . ASN A 1 82 ? 0.361 5.939 30.570 1.00 95.06 82 ASN A N 1
ATOM 591 C CA . ASN A 1 82 ? 0.405 6.979 29.537 1.00 95.06 82 ASN A CA 1
ATOM 592 C C . ASN A 1 82 ? -0.924 7.747 29.386 1.00 95.06 82 ASN A C 1
ATOM 594 O O . ASN A 1 82 ? -1.067 8.538 28.456 1.00 95.06 82 ASN A O 1
ATOM 598 N N . ALA A 1 83 ? -1.902 7.504 30.265 1.00 95.94 83 ALA A N 1
ATOM 599 C CA . ALA A 1 83 ? -3.185 8.201 30.288 1.00 95.94 83 ALA A CA 1
ATOM 600 C C . ALA A 1 83 ? -3.785 8.252 31.703 1.00 95.94 83 ALA A C 1
ATOM 602 O O . ALA A 1 83 ? -3.411 7.467 32.574 1.00 95.94 83 ALA A O 1
ATOM 603 N N . CYS A 1 84 ? -4.740 9.166 31.907 1.00 97.00 84 CYS A N 1
ATOM 604 C CA . CYS A 1 84 ? -5.417 9.394 33.185 1.00 97.00 84 CYS A CA 1
ATOM 605 C C . CYS A 1 84 ? -6.882 8.963 33.168 1.00 97.00 84 CYS A C 1
ATOM 607 O O . CYS A 1 84 ? -7.611 9.227 32.210 1.00 97.00 84 CYS A O 1
ATOM 609 N N . CYS A 1 85 ? -7.328 8.363 34.269 1.00 96.94 85 CYS A N 1
ATOM 610 C CA . CYS A 1 85 ? -8.733 8.172 34.612 1.00 96.94 85 CYS A CA 1
ATOM 611 C C . CYS A 1 85 ? -8.964 8.773 36.002 1.00 96.94 85 CYS A C 1
ATOM 613 O O . CYS A 1 85 ? -8.646 8.164 37.025 1.00 96.94 85 CYS A O 1
ATOM 615 N N . GLY A 1 86 ? -9.410 10.031 36.041 1.00 94.69 86 GLY A N 1
ATOM 616 C CA . GLY A 1 86 ? -9.333 10.833 37.263 1.00 94.69 86 GLY A CA 1
ATOM 617 C C . GLY A 1 86 ? -7.875 11.004 37.707 1.00 94.69 86 GLY A C 1
ATOM 618 O O . GLY A 1 86 ? -7.030 11.402 36.910 1.00 94.69 86 GLY A O 1
ATOM 619 N N . SER A 1 87 ? -7.575 10.674 38.965 1.00 95.19 87 SER A N 1
ATOM 620 C CA . SER A 1 87 ? -6.215 10.747 39.528 1.00 95.19 87 SER A CA 1
ATOM 621 C C . SER A 1 87 ? -5.392 9.461 39.344 1.00 95.19 87 SER A C 1
ATOM 623 O O . SER A 1 87 ? -4.281 9.377 39.860 1.00 95.19 87 SER A O 1
ATOM 625 N N . GLN A 1 88 ? -5.924 8.442 38.660 1.00 96.50 88 GLN A N 1
ATOM 626 C CA . GLN A 1 88 ? -5.229 7.172 38.426 1.00 96.50 88 GLN A CA 1
ATOM 627 C C . GLN A 1 88 ? -4.634 7.115 37.017 1.00 96.50 88 GLN A C 1
ATOM 629 O O . GLN A 1 88 ? -5.278 7.517 36.048 1.00 96.50 88 GLN A O 1
ATOM 634 N N . GLY A 1 89 ? -3.418 6.581 36.914 1.00 96.19 89 GLY A N 1
ATOM 635 C CA . GLY A 1 89 ? -2.743 6.324 35.644 1.00 96.19 89 GLY A CA 1
ATOM 636 C C . GLY A 1 89 ? -3.073 4.941 35.094 1.00 96.19 89 GLY A C 1
ATOM 637 O O . GLY A 1 89 ? -3.330 4.010 35.859 1.00 96.19 89 GLY A O 1
ATOM 638 N N . TYR A 1 90 ? -3.071 4.799 33.772 1.00 95.88 90 TYR A N 1
ATOM 639 C CA . TYR A 1 90 ? -3.189 3.505 33.103 1.00 95.88 90 TYR A CA 1
ATOM 640 C C . TYR A 1 90 ? -2.459 3.491 31.757 1.00 95.88 90 TYR A C 1
ATOM 642 O O . TYR A 1 90 ? -2.101 4.535 31.211 1.00 95.88 90 TYR A O 1
ATOM 650 N N . THR A 1 91 ? -2.235 2.291 31.217 1.00 95.31 91 THR A N 1
ATOM 651 C CA . THR A 1 91 ? -1.635 2.092 29.891 1.00 95.31 91 THR A CA 1
ATOM 652 C C . THR A 1 91 ? -2.723 1.836 28.850 1.00 95.31 91 THR A C 1
ATOM 654 O O . THR A 1 91 ? -3.415 0.819 28.924 1.00 95.31 91 THR A O 1
ATOM 657 N N . THR A 1 92 ? -2.848 2.715 27.854 1.00 93.75 92 THR A N 1
ATOM 658 C CA . THR A 1 92 ? -3.906 2.683 26.821 1.00 93.75 92 THR A CA 1
ATOM 659 C C . THR A 1 92 ? -3.911 1.436 25.933 1.00 93.75 92 THR A C 1
ATOM 661 O O . THR A 1 92 ? -4.912 1.151 25.280 1.00 93.75 92 THR A O 1
ATOM 664 N N . SER A 1 93 ? -2.816 0.670 25.897 1.00 91.94 93 SER A N 1
ATOM 665 C CA . SER A 1 93 ? -2.757 -0.605 25.170 1.00 91.94 93 SER A CA 1
ATOM 666 C C . SER A 1 93 ? -3.543 -1.728 25.853 1.00 91.94 93 SER A C 1
ATOM 668 O O . SER A 1 93 ? -4.005 -2.640 25.169 1.00 91.94 93 SER A O 1
ATOM 670 N N . SER A 1 94 ? -3.712 -1.659 27.176 1.00 93.06 94 SER A N 1
ATOM 671 C CA . SER A 1 94 ? -4.331 -2.720 27.986 1.00 93.06 94 SER A CA 1
ATOM 672 C C . SER A 1 94 ? -5.574 -2.261 28.740 1.00 93.06 94 SER A C 1
ATOM 674 O O . SER A 1 94 ? -6.372 -3.105 29.150 1.00 93.06 94 SER A O 1
ATOM 676 N N . TYR A 1 95 ? -5.734 -0.953 28.941 1.00 97.00 95 TYR A N 1
ATOM 677 C CA . TYR A 1 95 ? -6.799 -0.369 29.744 1.00 97.00 95 TYR A CA 1
ATOM 678 C C . TYR A 1 95 ? -7.365 0.905 29.113 1.00 97.00 95 TYR A C 1
ATOM 680 O O . TYR A 1 95 ? -6.715 1.571 28.308 1.00 97.00 95 TYR A O 1
ATOM 688 N N . THR A 1 96 ? -8.580 1.255 29.518 1.00 97.94 96 THR A N 1
ATOM 689 C CA . THR A 1 96 ? -9.305 2.447 29.081 1.00 97.94 96 THR A CA 1
ATOM 690 C C . THR A 1 96 ? -10.129 3.015 30.236 1.00 97.94 96 THR A C 1
ATOM 692 O O . THR A 1 96 ? -10.436 2.302 31.193 1.00 97.94 96 THR A O 1
ATOM 695 N N . CYS A 1 97 ? -10.491 4.294 30.172 1.00 97.69 97 CYS A N 1
ATOM 696 C CA . CYS A 1 97 ? -11.326 4.948 31.179 1.00 97.69 97 CYS A CA 1
ATOM 697 C C . CYS A 1 97 ? -12.775 5.044 30.687 1.00 97.69 97 CYS A C 1
ATOM 699 O O . CYS A 1 97 ? -13.085 5.887 29.846 1.00 97.69 97 CYS A O 1
ATOM 701 N N . CYS A 1 98 ? -13.673 4.220 31.230 1.00 97.50 98 CYS A N 1
ATOM 702 C CA . CYS A 1 98 ? -15.098 4.248 30.892 1.00 97.50 98 CYS A CA 1
ATOM 703 C C . CYS A 1 98 ? -15.896 4.784 32.080 1.00 97.50 98 CYS A C 1
ATOM 705 O O . CYS A 1 98 ? -15.894 4.178 33.152 1.00 97.50 98 CYS A O 1
ATOM 707 N N . ASN A 1 99 ? -16.581 5.917 31.895 1.00 95.75 99 ASN A N 1
ATOM 708 C CA . ASN A 1 99 ? -17.373 6.582 32.939 1.00 95.75 99 ASN A CA 1
ATOM 709 C C . ASN A 1 99 ? -16.602 6.774 34.260 1.00 95.75 99 ASN A C 1
ATOM 711 O O . ASN A 1 99 ? -17.118 6.502 35.340 1.00 95.75 99 ASN A O 1
ATOM 715 N N . GLY A 1 100 ? -15.341 7.210 34.163 1.00 95.00 100 GLY A N 1
ATOM 716 C CA . GLY A 1 100 ? -14.492 7.488 35.326 1.00 95.00 100 GLY A CA 1
ATOM 717 C C . GLY A 1 100 ? -13.887 6.256 36.007 1.00 95.00 100 GLY A C 1
ATOM 718 O O . GLY A 1 100 ? -13.245 6.408 37.042 1.00 95.00 100 GLY A O 1
ATOM 719 N N . LEU A 1 101 ? -14.053 5.053 35.445 1.00 96.62 101 LEU A N 1
ATOM 720 C CA . LEU A 1 101 ? -13.442 3.824 35.953 1.00 96.62 101 LEU A CA 1
ATOM 721 C C . LEU A 1 101 ? -12.476 3.224 34.931 1.00 96.62 101 LEU A C 1
ATOM 723 O O . LEU A 1 101 ? -12.809 3.095 33.752 1.00 96.62 101 LEU A O 1
ATOM 727 N N . ILE A 1 102 ? -11.305 2.788 35.400 1.00 97.75 102 ILE A N 1
ATOM 728 C CA . ILE A 1 102 ? -10.354 2.034 34.580 1.00 97.75 102 ILE A CA 1
ATOM 729 C C . ILE A 1 102 ? -10.931 0.640 34.318 1.00 97.75 102 ILE A C 1
ATOM 731 O O . ILE A 1 102 ? -11.299 -0.088 35.245 1.00 97.75 102 ILE A O 1
ATOM 735 N N . LYS A 1 103 ? -11.016 0.263 33.045 1.00 98.00 103 LYS A N 1
ATOM 736 C CA . LYS A 1 103 ? -11.489 -1.038 32.567 1.00 98.00 103 LYS A CA 1
ATOM 737 C C . LYS A 1 103 ? -10.426 -1.682 31.689 1.00 98.00 103 LYS A C 1
ATOM 739 O O . LYS A 1 103 ? -9.677 -0.981 31.018 1.00 98.00 103 LYS A O 1
ATOM 744 N N . ALA A 1 104 ? -10.367 -3.012 31.696 1.00 96.88 104 ALA A N 1
ATOM 745 C CA . ALA A 1 104 ? -9.519 -3.761 30.775 1.00 96.88 104 ALA A CA 1
ATOM 746 C C . ALA A 1 104 ? -9.983 -3.561 29.322 1.00 96.88 104 ALA A C 1
ATOM 748 O O . ALA A 1 104 ? -11.181 -3.440 29.061 1.00 96.88 104 ALA A O 1
ATOM 749 N N . GLY A 1 105 ? -9.035 -3.562 28.387 1.00 96.50 105 GLY A N 1
ATOM 750 C CA . GLY A 1 105 ? -9.267 -3.243 26.980 1.00 96.50 105 GLY A CA 1
ATOM 751 C C . GLY A 1 105 ? -8.952 -1.788 26.638 1.00 96.50 105 GLY A C 1
ATOM 752 O O . GLY A 1 105 ? -8.691 -0.978 27.512 1.00 96.50 105 GLY A O 1
ATOM 753 N N . ASN A 1 106 ? -8.957 -1.452 25.354 1.00 95.94 106 ASN A N 1
ATOM 754 C CA . ASN A 1 106 ? -8.519 -0.155 24.827 1.00 95.94 106 ASN A CA 1
ATOM 755 C C . ASN A 1 106 ? -9.677 0.716 24.295 1.00 95.94 106 ASN A C 1
ATOM 757 O O . ASN A 1 106 ? -9.429 1.802 23.775 1.00 95.94 106 ASN A O 1
ATOM 761 N N . ALA A 1 107 ? -10.933 0.278 24.427 1.00 96.75 107 ALA A N 1
ATOM 762 C CA . ALA A 1 107 ? -12.121 1.044 24.039 1.00 96.75 107 ALA A CA 1
ATOM 763 C C . ALA A 1 107 ? -13.314 0.780 24.969 1.00 96.75 107 ALA A C 1
ATOM 765 O O . ALA A 1 107 ? -13.358 -0.239 25.656 1.00 96.75 107 ALA A O 1
ATOM 766 N N . CYS A 1 108 ? -14.282 1.700 24.978 1.00 97.75 108 CYS A N 1
ATOM 767 C CA . CYS A 1 108 ? -15.486 1.617 25.804 1.00 97.75 108 CYS A CA 1
ATOM 768 C C . CYS A 1 108 ? -16.725 1.274 24.975 1.00 97.75 108 CYS A C 1
ATOM 770 O O . CYS A 1 108 ? -16.951 1.851 23.912 1.00 97.75 108 CYS A O 1
ATOM 772 N N . CYS A 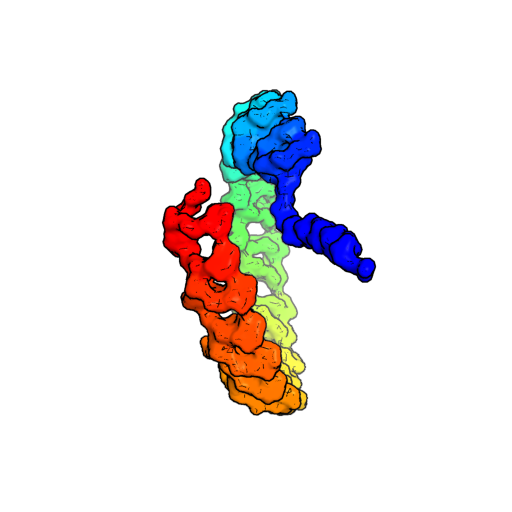1 109 ? -17.560 0.383 25.502 1.00 97.69 109 CYS A N 1
ATOM 773 C CA . CYS A 1 109 ? -18.928 0.148 25.055 1.00 97.69 109 CYS A CA 1
ATOM 774 C C . CYS A 1 109 ? -19.858 0.444 26.234 1.00 97.69 109 CYS A C 1
ATOM 776 O O . CYS A 1 109 ? -19.989 -0.357 27.163 1.00 97.69 109 CYS A O 1
ATOM 778 N N . GLY A 1 110 ? -20.411 1.658 26.270 1.00 95.69 110 GLY A N 1
ATOM 779 C CA . GLY A 1 110 ? -21.037 2.180 27.484 1.00 95.69 110 GLY A CA 1
ATOM 780 C C . GLY A 1 110 ? -20.028 2.262 28.639 1.00 95.69 110 GLY A C 1
ATOM 781 O O . GLY A 1 110 ? -18.982 2.894 28.513 1.00 95.69 110 GLY A O 1
ATOM 782 N N . SER A 1 111 ? -20.332 1.614 29.767 1.00 95.81 111 SER A N 1
ATOM 783 C CA . SER A 1 111 ? -19.470 1.574 30.962 1.00 95.81 111 SER A CA 1
ATOM 784 C C . SER A 1 111 ? -18.481 0.399 30.994 1.00 95.81 111 SER A C 1
ATOM 786 O O . SER A 1 111 ? -17.719 0.263 31.959 1.00 95.81 111 SER A O 1
ATOM 788 N N . GLN A 1 112 ? -18.488 -0.465 29.976 1.00 97.44 112 GLN A N 1
ATOM 789 C CA . GLN A 1 112 ? -17.608 -1.630 29.886 1.00 97.44 112 GLN A CA 1
ATOM 790 C C . GLN A 1 112 ? -16.426 -1.354 28.955 1.00 97.44 112 GLN A C 1
ATOM 792 O O . GLN A 1 112 ? -16.593 -0.754 27.897 1.00 97.44 112 GLN A O 1
ATOM 797 N N . GLY A 1 113 ? -15.236 -1.809 29.347 1.00 97.44 113 GLY A N 1
ATOM 798 C CA . GLY A 1 113 ? -14.055 -1.804 28.485 1.00 97.44 113 GLY A CA 1
ATOM 799 C C . GLY A 1 113 ? -13.973 -3.080 27.649 1.00 97.44 113 GLY A C 1
ATOM 800 O O . GLY A 1 113 ? -14.423 -4.139 28.090 1.00 97.44 113 GLY A O 1
ATOM 801 N N . TYR A 1 114 ? -13.405 -2.986 26.449 1.00 97.69 114 TYR A N 1
ATOM 802 C CA . TYR A 1 114 ? -13.137 -4.126 25.573 1.00 97.69 114 TYR A CA 1
ATOM 803 C C . TYR A 1 114 ? -11.875 -3.907 24.733 1.00 97.69 114 TYR A C 1
ATOM 805 O O . TYR A 1 114 ? -11.411 -2.781 24.556 1.00 97.69 114 TYR A O 1
ATOM 813 N N . SER A 1 115 ? -11.299 -4.998 24.222 1.00 97.25 115 SER A N 1
ATOM 814 C CA . SER A 1 115 ? -10.152 -4.944 23.312 1.00 97.25 115 SER A CA 1
ATOM 815 C C . SER A 1 115 ? -10.620 -4.906 21.857 1.00 97.25 115 SER A C 1
ATOM 817 O O . SER A 1 115 ? -11.215 -5.873 21.378 1.00 97.25 115 SER A O 1
ATOM 819 N N . THR A 1 116 ? -10.326 -3.820 21.140 1.00 96.00 116 THR A N 1
ATOM 820 C CA . THR A 1 116 ? -10.735 -3.609 19.739 1.00 96.00 116 THR A CA 1
ATOM 821 C C . THR A 1 116 ? -10.120 -4.600 18.757 1.00 96.00 116 THR A C 1
ATOM 823 O O . THR A 1 116 ? -10.596 -4.716 17.635 1.00 96.00 116 THR A O 1
ATOM 826 N N . SER A 1 117 ? -9.075 -5.334 19.148 1.00 95.50 117 SER A N 1
ATOM 827 C CA . SER A 1 117 ? -8.489 -6.383 18.308 1.00 95.50 117 SER A CA 1
ATOM 828 C C . SER A 1 117 ? -9.369 -7.633 18.224 1.00 95.50 117 SER A C 1
ATOM 830 O O . SER A 1 117 ? -9.272 -8.380 17.255 1.00 95.50 117 SER A O 1
ATOM 832 N N . SER A 1 118 ? -10.214 -7.863 19.234 1.00 96.25 118 SER A N 1
ATOM 833 C CA . SER A 1 118 ? -10.987 -9.103 19.397 1.00 96.25 118 SER A CA 1
ATOM 834 C C . SER A 1 118 ? -12.493 -8.873 19.507 1.00 96.25 118 SER A C 1
ATOM 836 O O . SER A 1 118 ? -13.258 -9.809 19.285 1.00 96.25 118 SER A O 1
ATOM 838 N N . TYR A 1 119 ? -12.918 -7.654 19.844 1.00 98.00 119 TYR A N 1
ATOM 839 C CA . TYR A 1 119 ? -14.312 -7.304 20.096 1.00 98.00 119 TYR A CA 1
ATOM 840 C C . TYR A 1 119 ? -14.674 -5.941 19.497 1.00 98.00 119 TYR A C 1
ATOM 842 O O . TYR A 1 119 ? -13.808 -5.092 19.270 1.00 98.00 119 TYR A O 1
ATOM 850 N N . ALA A 1 120 ? -15.971 -5.723 19.295 1.00 98.25 120 ALA A N 1
ATOM 851 C CA . ALA A 1 120 ? -16.556 -4.483 18.807 1.00 98.25 120 ALA A CA 1
ATOM 852 C C . ALA A 1 120 ? -17.791 -4.125 19.640 1.00 98.25 120 ALA A C 1
ATOM 854 O O . ALA A 1 120 ? -18.445 -5.000 20.204 1.00 98.25 120 ALA A O 1
ATOM 855 N N . CYS A 1 121 ? -18.115 -2.834 19.712 1.00 98.12 121 CYS A N 1
ATOM 856 C CA . CYS A 1 121 ? -19.339 -2.344 20.336 1.00 98.12 121 CYS A CA 1
ATOM 857 C C . CYS A 1 121 ? -20.411 -2.121 19.263 1.00 98.12 121 CYS A C 1
ATOM 859 O O . CYS A 1 121 ? -20.395 -1.097 18.580 1.00 98.12 121 CYS A O 1
ATOM 861 N N . CYS A 1 122 ? -21.338 -3.063 19.107 1.00 97.88 122 CYS A N 1
ATOM 862 C CA . CYS A 1 122 ? -22.403 -2.989 18.110 1.00 97.88 122 CYS A CA 1
ATOM 863 C C . CYS A 1 122 ? -23.735 -2.719 18.810 1.00 97.88 122 CYS A C 1
ATOM 865 O O . CYS A 1 122 ? -24.184 -3.517 19.630 1.00 97.88 122 CYS A O 1
ATOM 867 N N . ASN A 1 123 ? -24.360 -1.575 18.513 1.00 96.06 123 ASN A N 1
ATOM 868 C CA . ASN A 1 123 ? -25.611 -1.134 19.147 1.00 96.06 123 ASN A CA 1
ATOM 869 C C . ASN A 1 123 ? -25.577 -1.190 20.690 1.00 96.06 123 ASN A C 1
ATOM 871 O O . ASN A 1 123 ? -26.544 -1.593 21.330 1.00 96.06 123 ASN A O 1
ATOM 875 N N . GLY A 1 124 ? -24.445 -0.802 21.288 1.00 95.62 124 GLY A N 1
ATOM 876 C CA . GLY A 1 124 ? -24.266 -0.778 22.743 1.00 95.62 124 GLY A CA 1
ATOM 877 C C . GLY A 1 124 ? -23.946 -2.132 23.387 1.00 95.62 124 GLY A C 1
ATOM 878 O O . GLY A 1 124 ? -23.848 -2.194 24.610 1.00 95.62 124 GLY A O 1
ATOM 879 N N . LEU A 1 125 ? -23.753 -3.195 22.599 1.00 97.25 125 LEU A N 1
ATOM 880 C CA . LEU A 1 125 ? -23.338 -4.513 23.080 1.00 97.25 125 LEU A CA 1
ATOM 881 C C . LEU A 1 125 ? -21.923 -4.850 22.608 1.00 97.25 125 LEU A C 1
ATOM 883 O O . LEU A 1 125 ? -21.583 -4.648 21.443 1.00 97.25 125 LEU A O 1
ATOM 887 N N . ILE A 1 126 ? -21.108 -5.404 23.509 1.00 98.31 126 ILE A N 1
ATOM 888 C CA . ILE A 1 126 ? -19.800 -5.960 23.155 1.00 98.31 126 ILE A CA 1
ATOM 889 C C . ILE A 1 126 ? -20.022 -7.325 22.506 1.00 98.31 126 ILE A C 1
ATOM 891 O O . ILE A 1 126 ? -20.594 -8.227 23.118 1.00 98.31 126 ILE A O 1
ATOM 895 N N . VAL A 1 127 ? -19.544 -7.480 21.278 1.00 98.25 127 VAL A N 1
ATOM 896 C CA . VAL A 1 127 ? -19.655 -8.710 20.487 1.00 98.25 127 VAL A CA 1
ATOM 897 C C . VAL A 1 127 ? -18.281 -9.150 19.990 1.00 98.25 127 VAL A C 1
ATOM 899 O O . VAL A 1 127 ? -17.373 -8.331 19.854 1.00 98.25 127 VAL A O 1
ATOM 902 N N . ALA A 1 128 ? -18.113 -10.451 19.743 1.00 97.56 128 ALA A N 1
ATOM 903 C CA . ALA A 1 128 ? -16.866 -11.010 19.224 1.00 97.56 128 ALA A CA 1
ATOM 904 C C . ALA A 1 128 ? -16.602 -10.559 17.777 1.00 97.56 128 ALA A C 1
ATOM 906 O O . ALA A 1 128 ? -17.520 -10.509 16.961 1.00 97.56 128 ALA A O 1
ATOM 907 N N . GLY A 1 129 ? -15.339 -10.285 17.454 1.00 97.25 129 GLY A N 1
ATOM 908 C CA . GLY A 1 129 ? -14.920 -9.683 16.188 1.00 97.25 129 GLY A CA 1
ATOM 909 C C . GLY A 1 129 ? -14.624 -8.191 16.330 1.00 97.25 129 GLY A C 1
ATOM 910 O O . GLY A 1 129 ? -15.168 -7.526 17.195 1.00 97.25 129 GLY A O 1
ATOM 911 N N . ASN A 1 130 ? -13.741 -7.656 15.492 1.00 97.31 130 ASN A N 1
ATOM 912 C CA . ASN A 1 130 ? -13.241 -6.280 15.578 1.00 97.31 130 ASN A CA 1
ATOM 913 C C . ASN A 1 130 ? -14.047 -5.259 14.748 1.00 97.31 130 ASN A C 1
ATOM 915 O O . ASN A 1 130 ? -13.647 -4.099 14.657 1.00 97.31 130 ASN A O 1
ATOM 919 N N . ALA A 1 131 ? -15.164 -5.662 14.138 1.00 97.81 131 ALA A N 1
ATOM 920 C CA . ALA A 1 131 ? -16.071 -4.778 13.405 1.00 97.81 131 ALA A CA 1
ATOM 921 C C . ALA A 1 131 ? -17.536 -5.220 13.533 1.00 97.81 131 ALA A C 1
ATOM 923 O O . ALA A 1 131 ? -17.817 -6.354 13.917 1.00 97.81 131 ALA A O 1
ATOM 924 N N . CYS A 1 132 ? -18.462 -4.320 13.189 1.00 98.06 132 CYS A N 1
ATOM 925 C CA . CYS A 1 132 ? -19.908 -4.536 13.260 1.00 98.06 132 CYS A CA 1
ATOM 926 C C . CYS A 1 132 ? -20.541 -4.654 11.872 1.00 98.06 132 CYS A C 1
ATOM 928 O O . CYS A 1 132 ? -20.284 -3.827 10.998 1.00 98.06 132 CYS A O 1
ATOM 930 N N . CYS A 1 133 ? -21.436 -5.623 11.703 1.00 97.88 133 CYS A N 1
ATOM 931 C CA . CYS A 1 133 ? -22.386 -5.705 10.600 1.00 97.88 133 CYS A CA 1
ATOM 932 C C . CYS A 1 133 ? -23.798 -5.694 11.195 1.00 97.88 133 CYS A C 1
ATOM 934 O O . CYS A 1 133 ? -24.297 -6.707 11.687 1.00 97.88 133 CYS A O 1
ATOM 936 N N . GLY A 1 134 ? -24.408 -4.508 11.263 1.00 96.00 134 GLY A N 1
ATOM 937 C CA . GLY A 1 134 ? -25.589 -4.301 12.102 1.00 96.00 134 GLY A CA 1
ATOM 938 C C . GLY A 1 134 ? -25.257 -4.527 13.583 1.00 96.00 134 GLY A C 1
ATOM 939 O O . GLY A 1 134 ? -24.341 -3.905 14.116 1.00 96.00 134 GLY A O 1
ATOM 940 N N . SER A 1 135 ? -25.996 -5.418 14.248 1.00 96.44 135 SER A N 1
ATOM 941 C CA . SER A 1 135 ? -25.766 -5.802 15.652 1.00 96.44 135 SER A CA 1
ATOM 942 C C . SER A 1 135 ? -24.788 -6.969 15.834 1.00 96.44 135 SER A C 1
ATOM 944 O O . SER A 1 135 ? -24.464 -7.306 16.971 1.00 96.44 135 SER A O 1
ATOM 946 N N . GLN A 1 136 ? -24.328 -7.602 14.752 1.00 97.62 136 GLN A N 1
ATOM 947 C CA . GLN A 1 136 ? -23.413 -8.742 14.816 1.00 97.62 136 GLN A CA 1
ATOM 948 C C . GLN A 1 136 ? -21.961 -8.297 14.654 1.00 97.62 136 GLN A C 1
ATOM 950 O O . GLN A 1 136 ? -21.653 -7.435 13.832 1.00 97.62 136 GLN A O 1
ATOM 955 N N . GLY A 1 137 ? -21.065 -8.909 15.424 1.00 97.62 137 GLY A N 1
ATOM 956 C CA . GLY A 1 137 ? -19.627 -8.707 15.292 1.00 97.62 137 GLY A CA 1
ATOM 957 C C . GLY A 1 137 ? -19.008 -9.660 14.273 1.00 97.62 137 GLY A C 1
ATOM 958 O O . GLY A 1 137 ? -19.496 -10.774 14.079 1.00 97.62 137 GLY A O 1
ATOM 959 N N . TYR A 1 138 ? -17.930 -9.236 13.618 1.00 97.88 138 TYR A N 1
ATOM 960 C CA . TYR A 1 138 ? -17.135 -10.090 12.733 1.00 97.88 138 TYR A CA 1
ATOM 961 C C . TYR A 1 138 ? -15.650 -9.718 12.762 1.00 97.88 138 TYR A C 1
ATOM 963 O O . TYR A 1 138 ? -15.277 -8.607 13.137 1.00 97.88 138 TYR A O 1
ATOM 971 N N . SER A 1 139 ? -14.786 -10.660 12.371 1.00 97.25 139 SER A N 1
ATOM 972 C CA . SER A 1 139 ? -13.349 -10.405 12.214 1.00 97.25 139 SER A CA 1
ATOM 973 C C . SER A 1 139 ? -13.039 -9.915 10.801 1.00 97.25 139 SER A C 1
ATOM 975 O O . SER A 1 139 ? -13.185 -10.675 9.841 1.00 97.25 139 SER A O 1
ATOM 977 N N . THR A 1 140 ? -12.539 -8.685 10.670 1.00 96.25 140 THR A N 1
ATOM 978 C CA . THR A 1 140 ? -12.137 -8.078 9.386 1.00 96.25 140 THR A CA 1
ATOM 979 C C . THR A 1 140 ? -10.971 -8.790 8.704 1.00 96.25 140 THR A C 1
ATOM 981 O O . THR A 1 140 ? -10.699 -8.547 7.533 1.00 96.25 140 THR A O 1
ATOM 984 N N . SER A 1 141 ? -10.279 -9.681 9.421 1.00 94.69 141 SER A N 1
ATOM 985 C CA . SER A 1 141 ? -9.208 -10.510 8.858 1.00 94.69 141 SER A CA 1
ATOM 986 C C . SER A 1 141 ? -9.719 -11.544 7.850 1.00 94.69 141 SER A C 1
ATOM 988 O O . SER A 1 141 ? -8.974 -11.953 6.964 1.00 94.69 141 SER A O 1
ATOM 990 N N . SER A 1 142 ? -10.970 -11.987 8.004 1.00 93.50 142 SER A N 1
ATOM 991 C CA . SER A 1 142 ? -11.539 -13.117 7.254 1.00 93.50 142 SER A CA 1
ATOM 992 C C . SER A 1 142 ? -12.898 -12.803 6.628 1.00 93.50 142 SER A C 1
ATOM 994 O O . SER A 1 142 ? -13.306 -13.484 5.686 1.00 93.50 142 SER A O 1
ATOM 996 N N . TYR A 1 143 ? -13.600 -11.793 7.144 1.00 97.62 143 TYR A N 1
ATOM 997 C CA . TYR A 1 143 ? -14.962 -11.459 6.751 1.00 97.62 143 TYR A CA 1
ATOM 998 C C . TYR A 1 143 ? -15.127 -9.961 6.501 1.00 97.62 143 TYR A C 1
ATOM 1000 O O . TYR A 1 143 ? -14.383 -9.131 7.025 1.00 97.62 143 TYR A O 1
ATOM 1008 N N . THR A 1 144 ? -16.168 -9.621 5.752 1.00 98.12 144 THR A N 1
ATOM 1009 C CA . THR A 1 144 ? -16.616 -8.254 5.500 1.00 98.12 144 THR A CA 1
ATOM 1010 C C . THR A 1 144 ? -18.142 -8.169 5.598 1.00 98.12 144 THR A C 1
ATOM 1012 O O . THR A 1 144 ? -18.830 -9.188 5.528 1.00 98.12 144 THR A O 1
ATOM 1015 N N . CYS A 1 145 ? -18.679 -6.964 5.778 1.00 98.06 145 CYS A N 1
ATOM 1016 C CA . CYS A 1 145 ? -20.118 -6.715 5.827 1.00 98.06 145 CYS A CA 1
ATOM 1017 C C . CYS A 1 145 ? -20.604 -6.175 4.477 1.00 98.06 145 CYS A C 1
ATOM 1019 O O . CYS A 1 145 ? -20.320 -5.027 4.133 1.00 98.06 145 CYS A O 1
ATOM 1021 N N . CYS A 1 146 ? -21.363 -6.974 3.727 1.00 97.94 146 CYS A N 1
ATOM 1022 C CA . CYS A 1 146 ? -21.921 -6.589 2.431 1.00 97.94 146 CYS A CA 1
ATOM 1023 C C . CYS A 1 146 ? -23.443 -6.525 2.515 1.00 97.94 146 CYS A C 1
ATOM 1025 O O . CYS A 1 146 ? -24.098 -7.540 2.740 1.00 97.94 146 CYS A O 1
ATOM 1027 N N . ASN A 1 147 ? -24.019 -5.332 2.336 1.00 96.00 147 ASN A N 1
ATOM 1028 C CA . ASN A 1 147 ? -25.468 -5.103 2.423 1.00 96.00 147 ASN A CA 1
ATOM 1029 C C . ASN A 1 147 ? -26.108 -5.695 3.698 1.00 96.00 147 ASN A C 1
ATOM 1031 O O . ASN A 1 147 ? -27.188 -6.276 3.648 1.00 96.00 147 ASN A O 1
ATOM 1035 N N . GLY A 1 148 ? -25.423 -5.572 4.840 1.00 95.62 148 GLY A N 1
ATOM 1036 C CA . GLY A 1 148 ? -25.902 -6.080 6.130 1.00 95.62 148 GLY A CA 1
ATOM 1037 C C . GLY A 1 148 ? -25.676 -7.577 6.370 1.00 95.62 148 GLY A C 1
ATOM 1038 O O . GLY A 1 148 ? -26.112 -8.082 7.401 1.00 95.62 148 GLY A O 1
ATOM 1039 N N . LEU A 1 149 ? -24.986 -8.283 5.468 1.00 97.00 149 LEU A N 1
ATOM 1040 C CA . LEU A 1 149 ? -24.605 -9.687 5.634 1.00 97.00 149 LEU A CA 1
ATOM 1041 C C . LEU A 1 149 ? -23.101 -9.819 5.882 1.00 97.00 149 LEU A C 1
ATOM 1043 O O . LEU A 1 149 ? -22.294 -9.238 5.158 1.00 97.00 149 LEU A O 1
ATOM 1047 N N . ILE A 1 150 ? -22.725 -10.626 6.874 1.00 98.31 150 ILE A N 1
ATOM 1048 C CA . ILE A 1 150 ? -21.329 -11.013 7.101 1.00 98.31 150 ILE A CA 1
ATOM 1049 C C . ILE A 1 150 ? -20.973 -12.113 6.102 1.00 98.31 150 ILE A C 1
ATOM 1051 O O . ILE A 1 150 ? -21.581 -13.183 6.097 1.00 98.31 150 ILE A O 1
ATOM 1055 N N . VAL A 1 151 ? -19.980 -11.853 5.260 1.00 98.12 151 VAL A N 1
ATOM 1056 C CA . VAL A 1 151 ? -19.550 -12.746 4.177 1.00 98.12 151 VAL A CA 1
ATOM 1057 C C . VAL A 1 151 ? -18.032 -12.888 4.173 1.00 98.12 151 VAL A C 1
ATOM 1059 O O . VAL A 1 151 ? -17.319 -11.990 4.615 1.00 98.12 151 VAL A O 1
ATOM 1062 N N . ALA A 1 152 ? -17.524 -14.029 3.706 1.00 97.00 152 ALA A N 1
ATOM 1063 C CA . ALA A 1 152 ? -16.086 -14.287 3.652 1.00 97.00 152 ALA A CA 1
ATOM 1064 C C . ALA A 1 152 ? -15.383 -13.379 2.628 1.00 97.00 152 ALA A C 1
ATOM 1066 O O . ALA A 1 152 ? -15.921 -13.108 1.553 1.00 97.00 152 ALA A O 1
ATOM 1067 N N . GLY A 1 153 ? -14.159 -12.955 2.943 1.00 96.06 153 GLY A N 1
ATOM 1068 C CA . GLY A 1 153 ? -13.359 -12.060 2.108 1.00 96.06 153 GLY A CA 1
ATOM 1069 C 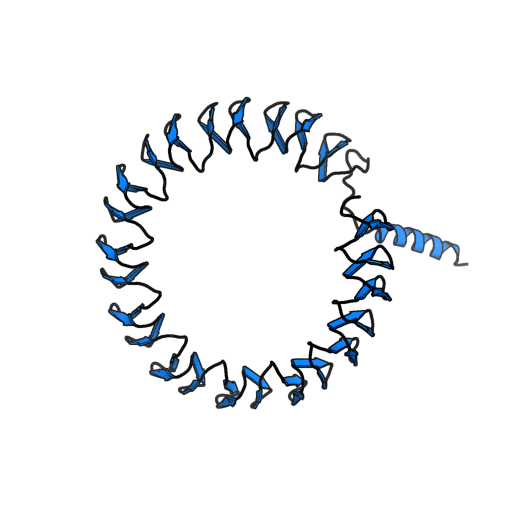C . GLY A 1 153 ? -13.217 -10.656 2.691 1.00 96.06 153 GLY A C 1
ATOM 1070 O O . GLY A 1 153 ? -13.651 -10.375 3.805 1.00 96.06 153 GLY A O 1
ATOM 1071 N N . ASN A 1 154 ? -12.571 -9.775 1.930 1.00 96.19 154 ASN A N 1
ATOM 1072 C CA . ASN A 1 154 ? -12.195 -8.425 2.358 1.00 96.19 154 ASN A CA 1
ATOM 1073 C C . ASN A 1 154 ? -12.834 -7.310 1.508 1.00 96.19 154 ASN A C 1
ATOM 1075 O O . ASN A 1 154 ? -12.592 -6.134 1.771 1.00 96.19 154 ASN A O 1
ATOM 1079 N N . ALA A 1 155 ? -13.653 -7.654 0.510 1.00 96.88 155 ALA A N 1
ATOM 1080 C CA . ALA A 1 155 ? -14.382 -6.703 -0.325 1.00 96.88 155 ALA A CA 1
ATOM 1081 C C . ALA A 1 155 ? -15.762 -7.238 -0.732 1.00 96.88 155 ALA A C 1
ATOM 1083 O O . ALA A 1 155 ? -16.018 -8.440 -0.658 1.00 96.88 155 ALA A O 1
ATOM 1084 N N . CYS A 1 156 ? -16.638 -6.331 -1.170 1.00 97.81 156 CYS A N 1
ATOM 1085 C CA . CYS A 1 156 ? -18.018 -6.623 -1.551 1.00 97.81 156 CYS A CA 1
ATOM 1086 C C . CYS A 1 156 ? -18.242 -6.471 -3.055 1.00 97.81 156 CYS A C 1
ATOM 1088 O O . CYS A 1 156 ? -17.832 -5.477 -3.654 1.00 97.81 156 CYS A O 1
ATOM 1090 N N . CYS A 1 157 ? -18.960 -7.422 -3.645 1.00 97.69 157 CYS A N 1
ATOM 1091 C CA . CYS A 1 157 ? -19.547 -7.321 -4.974 1.00 97.69 157 CYS A CA 1
ATOM 1092 C C . CYS A 1 157 ? -21.057 -7.543 -4.837 1.00 97.69 157 CYS A C 1
ATOM 1094 O O . CYS A 1 157 ? -21.535 -8.675 -4.747 1.00 97.69 157 CYS A O 1
ATOM 1096 N N . GLY A 1 158 ? -21.809 -6.448 -4.697 1.00 95.88 158 GLY A N 1
ATOM 1097 C CA . GLY A 1 158 ? -23.189 -6.521 -4.214 1.00 95.88 158 GLY A CA 1
ATOM 1098 C C . GLY A 1 158 ? -23.237 -7.057 -2.778 1.00 95.88 158 GLY A C 1
ATOM 1099 O O . GLY A 1 158 ? -22.555 -6.535 -1.900 1.00 95.88 158 GLY A O 1
ATOM 1100 N N . SER A 1 159 ? -24.032 -8.102 -2.540 1.00 96.50 159 SER A N 1
ATOM 1101 C CA . SER A 1 159 ? -24.134 -8.796 -1.245 1.00 96.50 159 SER A CA 1
ATOM 1102 C C . SER A 1 159 ? -23.125 -9.939 -1.065 1.00 96.50 159 SER A C 1
ATOM 1104 O O . SER A 1 159 ? -23.111 -10.567 -0.010 1.00 96.50 159 SER A O 1
ATOM 1106 N N . GLN A 1 160 ? -22.292 -10.234 -2.068 1.00 97.56 160 GLN A N 1
ATOM 1107 C CA . GLN A 1 160 ? -21.290 -11.299 -1.992 1.00 97.56 160 GLN A CA 1
ATOM 1108 C C . GLN A 1 160 ? -19.925 -10.750 -1.577 1.00 97.56 160 GLN A C 1
ATOM 1110 O O . GLN A 1 160 ? -19.495 -9.700 -2.055 1.00 97.56 160 GLN A O 1
ATOM 1115 N N . GLY A 1 161 ? -19.232 -11.490 -0.715 1.00 97.19 161 GLY A N 1
ATOM 1116 C CA . GLY A 1 161 ? -17.856 -11.202 -0.324 1.00 97.19 161 GLY A CA 1
ATOM 1117 C C . GLY A 1 161 ? -16.853 -11.866 -1.263 1.00 97.19 161 GLY A C 1
ATOM 1118 O O . GLY A 1 161 ? -17.127 -12.929 -1.825 1.00 97.19 161 GLY A O 1
ATOM 1119 N N . TYR A 1 162 ? -15.688 -11.249 -1.442 1.00 97.06 162 TYR A N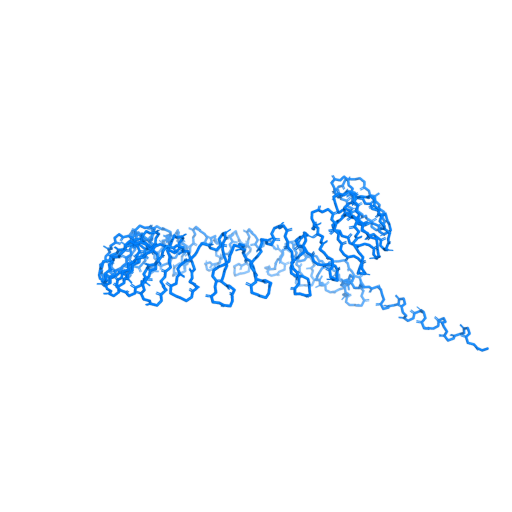 1
ATOM 1120 C CA . TYR A 1 162 ? -14.570 -11.844 -2.174 1.00 97.06 162 TYR A CA 1
ATOM 1121 C C . TYR A 1 162 ? -13.215 -11.407 -1.610 1.00 97.06 162 TYR A C 1
ATOM 1123 O O . TYR A 1 162 ? -13.114 -10.414 -0.888 1.00 97.06 162 TYR A O 1
ATOM 1131 N N . SER A 1 163 ? -12.162 -12.162 -1.943 1.00 96.06 163 SER A N 1
ATOM 1132 C CA . SER A 1 163 ? -10.776 -11.795 -1.633 1.00 96.06 163 SER A CA 1
ATOM 1133 C C . SER A 1 163 ? -10.153 -11.007 -2.784 1.00 96.06 163 SER A C 1
ATOM 1135 O O . SER A 1 163 ? -9.964 -11.554 -3.874 1.00 96.06 163 SER A O 1
ATOM 1137 N N . THR A 1 164 ? -9.764 -9.756 -2.536 1.00 95.00 164 THR A N 1
ATOM 1138 C CA . THR A 1 164 ? -9.113 -8.880 -3.530 1.00 95.00 164 THR A CA 1
ATOM 1139 C C . THR A 1 164 ? -7.749 -9.381 -4.003 1.00 95.00 164 THR A C 1
ATOM 1141 O O . THR A 1 164 ? -7.240 -8.909 -5.016 1.00 95.00 164 THR A O 1
ATOM 1144 N N . SER A 1 165 ? -7.148 -10.351 -3.303 1.00 93.56 165 SER A N 1
ATOM 1145 C CA . SER A 1 165 ? -5.884 -10.964 -3.726 1.00 93.56 165 SER A CA 1
ATOM 1146 C C . SER A 1 165 ? -6.027 -11.847 -4.967 1.00 93.56 165 SER A C 1
ATOM 1148 O O . SER A 1 165 ? -5.039 -12.097 -5.650 1.00 93.56 165 SER A O 1
ATOM 1150 N N . SER A 1 166 ? -7.230 -12.362 -5.237 1.00 93.19 166 SER A N 1
ATOM 1151 C CA . SER A 1 166 ? -7.482 -13.337 -6.311 1.00 93.19 166 SER A CA 1
ATOM 1152 C C . SER A 1 166 ? -8.662 -12.966 -7.205 1.00 93.19 166 SER A C 1
ATOM 1154 O O . SER A 1 166 ? -8.784 -13.515 -8.301 1.00 93.19 166 SER A O 1
ATOM 1156 N N . TYR A 1 167 ? -9.530 -12.063 -6.748 1.00 97.50 167 TYR A N 1
ATOM 1157 C CA . TYR A 1 167 ? -10.767 -11.712 -7.429 1.00 97.50 167 TYR A CA 1
ATOM 1158 C C . TYR A 1 167 ? -11.012 -10.203 -7.438 1.00 97.50 167 TYR A C 1
ATOM 1160 O O . TYR A 1 167 ? -10.507 -9.456 -6.601 1.00 97.50 167 TYR A O 1
ATOM 1168 N N . THR A 1 168 ? -11.858 -9.773 -8.366 1.00 98.19 168 THR A N 1
ATOM 1169 C CA . THR A 1 168 ? -12.328 -8.399 -8.524 1.00 98.19 168 THR A CA 1
ATOM 1170 C C . THR A 1 168 ? -13.824 -8.388 -8.849 1.00 98.19 168 THR A C 1
ATOM 1172 O O . THR A 1 168 ? -14.373 -9.396 -9.298 1.00 98.19 168 THR A O 1
ATOM 1175 N N . CYS A 1 169 ? -14.501 -7.264 -8.622 1.00 98.06 169 CYS A N 1
ATOM 1176 C CA . CYS A 1 169 ? -15.912 -7.086 -8.960 1.00 98.06 169 CYS A CA 1
ATOM 1177 C C . CYS A 1 169 ? -16.043 -6.297 -10.269 1.00 98.06 169 CYS A C 1
ATOM 1179 O O . CYS A 1 169 ? -15.808 -5.090 -10.290 1.00 98.06 169 CYS A O 1
ATOM 1181 N N . CYS A 1 170 ? -16.446 -6.961 -11.353 1.00 97.81 170 CYS A N 1
ATOM 1182 C CA . CYS A 1 170 ? -16.649 -6.333 -12.660 1.00 97.81 170 CYS A CA 1
ATOM 1183 C C . CYS A 1 170 ? -18.137 -6.335 -13.006 1.00 97.81 170 CYS A C 1
ATOM 1185 O O . CYS A 1 170 ? -18.737 -7.400 -13.158 1.00 97.81 170 CYS A O 1
ATOM 1187 N N . ASN A 1 171 ? -18.737 -5.148 -13.133 1.00 95.94 171 ASN A N 1
ATOM 1188 C CA . ASN A 1 171 ? -20.167 -4.973 -13.423 1.00 95.94 171 ASN A CA 1
ATOM 1189 C C . ASN A 1 171 ? -21.082 -5.809 -12.506 1.00 95.94 171 ASN A C 1
ATOM 1191 O O . ASN A 1 171 ? -22.022 -6.452 -12.966 1.00 95.94 171 ASN A O 1
ATOM 1195 N N . GLY A 1 172 ? -20.778 -5.829 -11.204 1.00 95.56 172 GLY A N 1
ATOM 1196 C CA . GLY A 1 172 ? -21.574 -6.545 -10.203 1.00 95.56 172 GLY A CA 1
ATOM 1197 C C . GLY A 1 172 ? -21.352 -8.060 -10.150 1.00 95.56 172 GLY A C 1
ATOM 1198 O O . GLY A 1 172 ? -22.055 -8.736 -9.406 1.00 95.56 172 GLY A O 1
ATOM 1199 N N . LEU A 1 173 ? -20.381 -8.602 -10.895 1.00 97.31 173 LEU A N 1
ATOM 1200 C CA . LEU A 1 173 ? -20.006 -10.016 -10.844 1.00 97.31 173 LEU A CA 1
ATOM 1201 C C . LEU A 1 173 ? -18.569 -10.190 -10.351 1.00 97.31 173 LEU A C 1
ATOM 1203 O O . LEU A 1 173 ? -17.658 -9.497 -10.806 1.00 97.31 173 LEU A O 1
ATOM 1207 N N . ILE A 1 174 ? -18.355 -11.168 -9.470 1.00 98.19 174 ILE A N 1
ATOM 1208 C CA . ILE A 1 174 ? -17.017 -11.557 -9.017 1.00 98.19 174 ILE A CA 1
ATOM 1209 C C . ILE A 1 174 ? -16.308 -12.299 -10.155 1.00 98.19 174 ILE A C 1
ATOM 1211 O O . ILE A 1 174 ? -16.833 -13.265 -10.715 1.00 98.19 174 ILE A O 1
ATOM 1215 N N . LYS A 1 175 ? -15.106 -11.844 -10.506 1.00 98.19 175 LYS A N 1
ATOM 1216 C CA . LYS A 1 175 ? -14.256 -12.408 -11.559 1.00 98.19 175 LYS A CA 1
ATOM 1217 C C . LYS A 1 175 ? -12.856 -12.664 -11.022 1.00 98.19 175 LYS A C 1
ATOM 1219 O O . LYS A 1 175 ? -12.390 -11.935 -10.155 1.00 98.19 175 LYS A O 1
ATOM 1224 N N . ALA A 1 176 ? -12.189 -13.693 -11.537 1.00 97.00 176 ALA A N 1
ATOM 1225 C CA . ALA A 1 176 ? -10.793 -13.962 -11.207 1.00 97.00 176 ALA A CA 1
ATOM 1226 C C . ALA A 1 176 ? -9.879 -12.836 -11.722 1.00 97.00 176 ALA A C 1
ATOM 1228 O O . ALA A 1 176 ? -10.129 -12.268 -12.787 1.00 97.00 176 ALA A O 1
ATOM 1229 N N . GLY A 1 177 ? -8.812 -12.543 -10.982 1.00 96.44 177 GLY A N 1
ATOM 1230 C CA . GLY A 1 177 ? -7.880 -11.455 -11.271 1.00 96.44 177 GLY A CA 1
ATOM 1231 C C . GLY A 1 177 ? -8.088 -10.229 -10.383 1.00 96.44 177 GLY A C 1
ATOM 1232 O O . GLY A 1 177 ? -8.937 -10.217 -9.498 1.00 96.44 177 GLY A O 1
ATOM 1233 N N . ASN A 1 178 ? -7.284 -9.195 -10.611 1.00 96.06 178 ASN A N 1
ATOM 1234 C CA . ASN A 1 178 ? -7.220 -7.987 -9.783 1.00 96.06 178 ASN A CA 1
ATOM 1235 C C . ASN A 1 178 ? -7.643 -6.708 -10.532 1.00 96.06 178 ASN A C 1
ATOM 1237 O O . ASN A 1 178 ? -7.612 -5.626 -9.951 1.00 96.06 178 ASN A O 1
ATOM 1241 N N . ALA A 1 179 ? -8.047 -6.811 -11.801 1.00 96.94 179 ALA A N 1
ATOM 1242 C CA . ALA A 1 179 ? -8.543 -5.691 -12.598 1.00 96.94 179 ALA A CA 1
ATOM 1243 C C . ALA A 1 179 ? -9.662 -6.120 -13.555 1.00 96.94 179 ALA A C 1
ATOM 1245 O O . ALA A 1 179 ? -9.806 -7.302 -13.867 1.00 96.94 179 ALA A O 1
ATOM 1246 N N . CYS A 1 180 ? -10.451 -5.148 -14.018 1.00 97.88 180 CYS A N 1
ATOM 1247 C CA . CYS A 1 180 ? -11.565 -5.362 -14.938 1.00 97.88 180 CYS A CA 1
ATOM 1248 C C . CYS A 1 180 ? -11.257 -4.813 -16.331 1.00 97.88 180 CYS A C 1
ATOM 1250 O O . CYS A 1 180 ? -10.766 -3.694 -16.471 1.00 97.88 180 CYS A O 1
ATOM 1252 N N . CYS A 1 181 ? -11.604 -5.582 -17.359 1.00 97.69 181 CYS A N 1
ATOM 1253 C CA . CYS A 1 181 ? -11.675 -5.139 -18.745 1.00 97.69 181 CYS A CA 1
ATOM 1254 C C . CYS A 1 181 ? -13.115 -5.345 -19.222 1.00 97.69 181 CYS A C 1
ATOM 1256 O O . CYS A 1 181 ? -13.533 -6.461 -19.542 1.00 97.69 181 CYS A O 1
ATOM 1258 N N . GLY A 1 182 ? -13.923 -4.285 -19.142 1.00 95.94 182 GLY A N 1
ATOM 1259 C CA . GLY A 1 182 ? -15.378 -4.415 -19.231 1.00 95.94 182 GLY A CA 1
ATOM 1260 C C . GLY A 1 182 ? -15.926 -5.291 -18.097 1.00 95.94 182 GLY A C 1
ATOM 1261 O O . GLY A 1 182 ? -15.685 -5.019 -16.923 1.00 95.94 182 GLY A O 1
ATOM 1262 N N . SER A 1 183 ? -16.654 -6.355 -18.443 1.00 96.19 183 SER A N 1
ATOM 1263 C CA . SER A 1 183 ? -17.227 -7.319 -17.488 1.00 96.19 183 SER A CA 1
ATOM 1264 C C . SER A 1 183 ? -16.314 -8.509 -17.159 1.00 96.19 183 SER A C 1
ATOM 1266 O O . SER A 1 183 ? -16.709 -9.385 -16.386 1.00 96.19 183 SER A O 1
ATOM 1268 N N . GLN A 1 184 ? -15.116 -8.576 -17.746 1.00 97.44 184 GLN A N 1
ATOM 1269 C CA . GLN A 1 184 ? -14.158 -9.661 -17.527 1.00 97.44 184 GLN A CA 1
ATOM 1270 C C . GLN A 1 184 ? -13.090 -9.241 -16.516 1.00 97.44 184 GLN A C 1
ATOM 1272 O O . GLN A 1 184 ? -12.612 -8.109 -16.552 1.00 97.44 184 GLN A O 1
ATOM 1277 N N . GLY A 1 185 ? -12.700 -10.164 -15.638 1.00 97.56 185 GLY A N 1
ATOM 1278 C CA . GLY A 1 185 ? -11.558 -9.984 -14.744 1.00 97.56 185 GLY A CA 1
ATOM 1279 C C . GLY A 1 185 ? -10.264 -10.474 -15.391 1.00 97.56 185 GLY A C 1
ATOM 1280 O O . GLY A 1 185 ? -10.286 -11.402 -16.201 1.00 97.56 185 GLY A O 1
ATOM 1281 N N . TYR A 1 186 ? -9.139 -9.854 -15.045 1.00 97.69 186 TYR A N 1
ATOM 1282 C CA . TYR A 1 186 ? -7.809 -10.288 -15.468 1.00 97.69 186 TYR A CA 1
ATOM 1283 C C . TYR A 1 186 ? -6.748 -9.976 -14.408 1.00 97.69 186 TYR A C 1
ATOM 1285 O O . TYR A 1 186 ? -6.960 -9.158 -13.512 1.00 97.69 186 TYR A O 1
ATOM 1293 N N . SER A 1 187 ? -5.598 -10.648 -14.506 1.00 97.12 187 SER A N 1
ATOM 1294 C CA . SER A 1 187 ? -4.436 -10.396 -13.650 1.00 97.12 187 SER A CA 1
ATOM 1295 C C . SER A 1 187 ? -3.483 -9.403 -14.315 1.00 97.12 187 SER A C 1
ATOM 1297 O O . SER A 1 187 ? -2.899 -9.720 -15.355 1.00 97.12 187 SER A O 1
ATOM 1299 N N . THR A 1 188 ? -3.285 -8.228 -13.716 1.00 96.06 188 THR A N 1
ATOM 1300 C CA . THR A 1 188 ? -2.431 -7.154 -14.260 1.00 96.06 188 THR A CA 1
ATOM 1301 C C . THR A 1 188 ? -0.954 -7.524 -14.362 1.00 96.06 188 THR A C 1
ATOM 1303 O O . THR A 1 188 ? -0.206 -6.866 -15.078 1.00 96.06 188 THR A O 1
ATOM 1306 N N . SER A 1 189 ? -0.512 -8.577 -13.670 1.00 95.25 189 SER A N 1
ATOM 1307 C CA . SER A 1 189 ? 0.865 -9.069 -13.773 1.00 95.25 189 SER A CA 1
ATOM 1308 C C . SER A 1 189 ? 1.145 -9.805 -15.084 1.00 95.25 189 SER A C 1
ATOM 1310 O O . SER A 1 189 ? 2.303 -9.919 -15.476 1.00 95.25 189 SER A O 1
ATOM 1312 N N . SER A 1 190 ? 0.112 -10.316 -15.760 1.00 95.88 190 SER A N 1
ATOM 1313 C CA . SER A 1 190 ? 0.257 -11.137 -16.973 1.00 95.88 190 SER A CA 1
ATOM 1314 C C . SER A 1 190 ? -0.546 -10.622 -18.163 1.00 9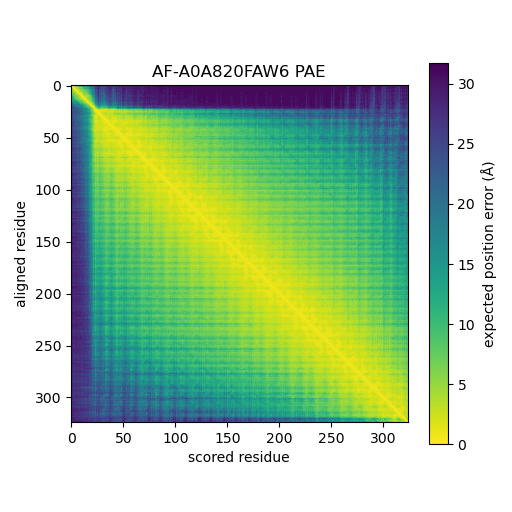5.88 190 SER A C 1
ATOM 1316 O O . SER A 1 190 ? -0.250 -11.007 -19.293 1.00 95.88 190 SER A O 1
ATOM 1318 N N . TYR A 1 191 ? -1.542 -9.769 -17.924 1.00 98.00 191 TYR A N 1
ATOM 1319 C CA . TYR A 1 191 ? -2.455 -9.269 -18.943 1.00 98.00 191 TYR A CA 1
ATOM 1320 C C . TYR A 1 191 ? -2.734 -7.773 -18.767 1.00 98.00 191 TYR A C 1
ATOM 1322 O O . TYR A 1 191 ? -2.621 -7.226 -17.668 1.00 98.00 191 TYR A O 1
ATOM 1330 N N . ALA A 1 192 ? -3.157 -7.132 -19.852 1.00 98.19 192 ALA A N 1
ATOM 1331 C CA . ALA A 1 192 ? -3.559 -5.735 -19.903 1.00 98.19 192 ALA A CA 1
ATOM 1332 C C . ALA A 1 192 ? -4.888 -5.604 -20.651 1.00 98.19 192 ALA A C 1
ATOM 1334 O O . ALA A 1 192 ? -5.207 -6.418 -21.517 1.00 98.19 192 ALA A O 1
ATOM 1335 N N . CYS A 1 193 ? -5.663 -4.572 -20.319 1.00 98.06 193 CYS A N 1
ATOM 1336 C CA . CYS A 1 193 ? -6.877 -4.217 -21.047 1.00 98.06 193 CYS A CA 1
ATOM 1337 C C . CYS A 1 193 ? -6.553 -3.136 -22.082 1.00 98.06 193 CYS A C 1
ATOM 1339 O O . CYS A 1 193 ? -6.458 -1.958 -21.737 1.00 98.06 193 CYS A O 1
ATOM 1341 N N . CYS A 1 194 ? -6.384 -3.521 -23.344 1.00 97.69 194 CYS A N 1
ATOM 1342 C CA . CYS A 1 194 ? -6.062 -2.601 -24.432 1.00 97.69 194 CYS A CA 1
ATOM 1343 C C . CYS A 1 194 ? -7.293 -2.417 -25.318 1.00 97.69 194 CYS A C 1
ATOM 1345 O O . CYS A 1 194 ? -7.757 -3.363 -25.953 1.00 97.69 194 CYS A O 1
ATOM 1347 N N . ASN A 1 195 ? -7.852 -1.202 -25.338 1.00 95.56 195 ASN A N 1
ATOM 1348 C CA . ASN A 1 195 ? -9.083 -0.870 -26.071 1.00 95.56 195 ASN A CA 1
ATOM 1349 C C . ASN A 1 195 ? -10.247 -1.845 -25.800 1.00 95.56 195 ASN A C 1
ATOM 1351 O O . ASN A 1 195 ? -10.958 -2.256 -26.712 1.00 95.56 195 ASN A O 1
ATOM 1355 N N . GLY A 1 196 ? -10.430 -2.230 -24.533 1.00 95.19 196 GLY A N 1
ATOM 1356 C CA . GLY A 1 196 ? -11.517 -3.120 -24.113 1.00 95.19 196 GLY A CA 1
ATOM 1357 C C . GLY A 1 196 ? -11.272 -4.611 -24.363 1.00 95.19 196 GLY A C 1
ATOM 1358 O O . GLY A 1 196 ? -12.155 -5.414 -24.069 1.00 95.19 196 GLY A O 1
ATOM 1359 N N . LEU A 1 197 ? -10.092 -4.998 -24.857 1.00 96.75 197 LEU A N 1
ATOM 1360 C CA . LEU A 1 197 ? -9.687 -6.394 -25.020 1.00 96.75 197 LEU A CA 1
ATOM 1361 C C . LEU A 1 197 ? -8.590 -6.764 -24.023 1.00 96.75 197 LEU A C 1
ATOM 1363 O O . LEU A 1 197 ? -7.627 -6.021 -23.837 1.00 96.75 197 LEU A O 1
ATOM 1367 N N . ILE A 1 198 ? -8.721 -7.940 -23.410 1.00 98.25 198 ILE A N 1
ATOM 1368 C CA . ILE A 1 198 ? -7.666 -8.518 -22.574 1.00 98.25 198 ILE A CA 1
ATOM 1369 C C . ILE A 1 198 ? -6.619 -9.136 -23.497 1.00 98.25 198 ILE A C 1
ATOM 1371 O O . ILE A 1 198 ? -6.928 -10.027 -24.288 1.00 98.25 198 ILE A O 1
ATOM 1375 N N . VAL A 1 199 ? -5.380 -8.676 -23.377 1.00 98.06 199 VAL A N 1
ATOM 1376 C CA . VAL A 1 199 ? -4.237 -9.138 -24.173 1.00 98.06 199 VAL A CA 1
ATOM 1377 C C . VAL A 1 199 ? -3.086 -9.550 -23.259 1.00 98.06 199 VAL A C 1
ATOM 1379 O O . VAL A 1 199 ? -2.983 -9.070 -22.130 1.00 98.06 199 VAL A O 1
ATOM 1382 N N . ALA A 1 200 ? -2.232 -10.463 -23.727 1.00 97.38 200 ALA A N 1
ATOM 1383 C CA . ALA A 1 200 ? -1.062 -10.920 -22.978 1.00 97.38 200 ALA A CA 1
ATOM 1384 C C . ALA A 1 200 ? -0.010 -9.806 -22.835 1.00 97.38 200 ALA A C 1
ATOM 1386 O O . ALA A 1 200 ? 0.242 -9.059 -23.780 1.00 97.38 200 ALA A O 1
ATOM 1387 N N . GLY A 1 201 ? 0.635 -9.734 -21.671 1.00 97.00 201 GLY A N 1
ATOM 1388 C CA . GLY A 1 201 ? 1.541 -8.650 -21.288 1.00 97.00 201 GLY A CA 1
ATOM 1389 C C . GLY A 1 201 ? 0.879 -7.662 -20.328 1.00 97.00 201 GLY A C 1
ATOM 1390 O O . GLY A 1 201 ? -0.335 -7.544 -20.294 1.00 97.00 201 GLY A O 1
ATOM 1391 N N . ASN A 1 202 ? 1.670 -6.961 -19.522 1.00 96.88 202 ASN A N 1
ATOM 1392 C CA . ASN A 1 202 ? 1.193 -6.077 -18.452 1.00 96.88 202 ASN A CA 1
ATOM 1393 C C . ASN A 1 202 ? 1.060 -4.597 -18.870 1.00 96.88 202 ASN A C 1
ATOM 1395 O O . ASN A 1 202 ? 0.767 -3.748 -18.029 1.00 96.88 202 ASN A O 1
ATOM 1399 N N . ALA A 1 203 ? 1.273 -4.270 -20.147 1.00 97.56 203 ALA A N 1
ATOM 1400 C CA . ALA A 1 203 ? 1.098 -2.925 -20.693 1.00 97.56 203 ALA A CA 1
ATOM 1401 C C . ALA A 1 203 ? 0.571 -2.948 -22.135 1.00 97.56 203 ALA A C 1
ATOM 1403 O O . ALA A 1 203 ? 0.655 -3.965 -22.821 1.00 97.56 203 ALA A O 1
ATOM 1404 N N . CYS A 1 204 ? 0.046 -1.806 -22.590 1.00 97.94 204 CYS A N 1
ATOM 1405 C CA . CYS A 1 204 ? -0.525 -1.624 -23.925 1.00 97.94 204 CYS A CA 1
ATOM 1406 C C . CYS A 1 204 ? 0.360 -0.751 -24.815 1.00 97.94 204 CYS A C 1
ATOM 1408 O O . CYS A 1 204 ? 0.804 0.320 -24.401 1.00 97.94 204 CYS A O 1
ATOM 1410 N N . CYS A 1 205 ? 0.538 -1.164 -26.067 1.00 97.56 205 CYS A N 1
ATOM 1411 C CA . CYS A 1 205 ? 1.045 -0.342 -27.158 1.00 97.56 205 CYS A CA 1
ATOM 1412 C C . CYS A 1 205 ? -0.022 -0.316 -28.258 1.00 97.56 205 CYS A C 1
ATOM 1414 O O . CYS A 1 205 ? -0.141 -1.243 -29.062 1.00 97.56 205 CYS A O 1
ATOM 1416 N N . GLY A 1 206 ? -0.888 0.701 -28.225 1.00 95.62 206 GLY A N 1
ATOM 1417 C CA . GLY A 1 206 ? -2.129 0.686 -29.001 1.00 95.62 206 GLY A CA 1
ATOM 1418 C C . GLY A 1 206 ? -3.055 -0.445 -28.537 1.00 95.62 206 GLY A C 1
ATOM 1419 O O . GLY A 1 206 ? -3.430 -0.502 -27.368 1.00 95.62 206 GLY A O 1
ATOM 1420 N N . THR A 1 207 ? -3.417 -1.350 -29.448 1.00 95.81 207 THR A N 1
ATOM 1421 C CA . THR A 1 207 ? -4.244 -2.539 -29.164 1.00 95.81 207 THR A CA 1
ATOM 1422 C C . THR A 1 207 ? -3.434 -3.771 -28.756 1.00 95.81 207 THR A C 1
ATOM 1424 O O . THR A 1 207 ? -4.023 -4.771 -28.353 1.00 95.81 207 THR A O 1
ATOM 1427 N N . GLN A 1 208 ? -2.104 -3.735 -28.874 1.00 97.25 208 GLN A N 1
ATOM 1428 C CA . GLN A 1 208 ? -1.243 -4.878 -28.578 1.00 97.25 208 GLN A CA 1
ATOM 1429 C C . GLN A 1 208 ? -0.738 -4.831 -27.138 1.00 97.25 208 GLN A C 1
ATOM 1431 O O . GLN A 1 208 ? -0.342 -3.775 -26.643 1.00 97.25 208 GLN A O 1
ATOM 1436 N N . GLY A 1 209 ? -0.719 -5.988 -26.483 1.00 97.50 209 GLY A N 1
ATOM 1437 C CA . GLY A 1 209 ? -0.116 -6.149 -25.166 1.00 97.50 209 GLY A CA 1
ATOM 1438 C C . GLY A 1 209 ? 1.380 -6.447 -25.256 1.00 97.50 209 GLY A C 1
ATOM 1439 O O . GLY A 1 209 ? 1.843 -7.045 -26.229 1.00 97.50 209 GLY A O 1
ATOM 1440 N N . TYR A 1 210 ? 2.145 -6.032 -24.249 1.00 97.81 210 TYR A N 1
ATOM 1441 C CA . TYR A 1 210 ? 3.561 -6.380 -24.117 1.00 97.81 210 TYR A CA 1
ATOM 1442 C C . TYR A 1 210 ? 3.985 -6.494 -22.649 1.00 97.81 210 TYR A C 1
ATOM 1444 O O . TYR A 1 210 ? 3.349 -5.926 -21.762 1.00 97.81 210 TYR A O 1
ATOM 1452 N N . SER A 1 211 ? 5.066 -7.237 -22.385 1.00 97.25 211 SER A N 1
ATOM 1453 C CA . SER A 1 211 ? 5.674 -7.310 -21.049 1.00 97.25 211 SER A CA 1
ATOM 1454 C C . SER A 1 211 ? 6.696 -6.192 -20.852 1.00 97.25 211 SER A C 1
ATOM 1456 O O . SER A 1 211 ? 7.719 -6.174 -21.540 1.00 97.25 211 SER A O 1
ATOM 1458 N N . THR A 1 212 ? 6.476 -5.307 -19.879 1.00 95.88 212 THR A N 1
ATOM 1459 C CA . THR A 1 212 ? 7.385 -4.192 -19.543 1.00 95.88 212 THR A CA 1
ATOM 1460 C C . THR A 1 212 ? 8.760 -4.642 -19.047 1.00 95.88 212 THR A C 1
ATOM 1462 O O . THR A 1 212 ? 9.704 -3.855 -19.040 1.00 95.88 212 THR A O 1
ATOM 1465 N N . SER A 1 213 ? 8.903 -5.914 -18.662 1.00 93.75 213 SER A N 1
ATOM 1466 C CA . SER A 1 213 ? 10.192 -6.511 -18.288 1.00 93.75 213 SER A CA 1
ATOM 1467 C C . SER A 1 213 ? 11.164 -6.628 -19.464 1.00 93.75 213 SER A C 1
ATOM 1469 O O . SER A 1 213 ? 12.373 -6.704 -19.263 1.00 93.75 213 SER A O 1
ATOM 1471 N N . SER A 1 214 ? 10.636 -6.718 -20.685 1.00 95.19 214 SER A N 1
ATOM 1472 C CA . SER A 1 214 ? 11.402 -7.111 -21.873 1.00 95.19 214 SER A CA 1
ATOM 1473 C C . SER A 1 214 ? 11.150 -6.201 -23.068 1.00 95.19 214 SER A C 1
ATOM 1475 O O . SER A 1 214 ? 11.962 -6.182 -23.994 1.00 95.19 214 SER A O 1
ATOM 1477 N N . TYR A 1 215 ? 10.047 -5.455 -23.047 1.00 98.00 215 TYR A N 1
ATOM 1478 C CA . TYR A 1 215 ? 9.612 -4.604 -24.138 1.00 98.00 215 TYR A CA 1
ATOM 1479 C C . TYR A 1 215 ? 9.088 -3.256 -23.642 1.00 98.00 215 TYR A C 1
ATOM 1481 O O . TYR A 1 215 ? 8.652 -3.106 -22.501 1.00 98.00 215 TYR A O 1
ATOM 1489 N N . THR A 1 216 ? 9.097 -2.281 -24.541 1.00 98.25 216 THR A N 1
ATOM 1490 C CA . THR A 1 216 ? 8.580 -0.929 -24.341 1.00 98.25 216 THR A CA 1
ATOM 1491 C C . THR A 1 216 ? 7.845 -0.463 -25.598 1.00 98.25 216 THR A C 1
ATOM 1493 O O . THR A 1 216 ? 8.081 -0.985 -26.689 1.00 98.25 216 THR A O 1
ATOM 1496 N N . CYS A 1 217 ? 6.947 0.511 -25.467 1.00 98.06 217 CYS A N 1
ATOM 1497 C CA . CYS A 1 217 ? 6.228 1.104 -26.591 1.00 98.06 217 CYS A CA 1
ATOM 1498 C C . CYS A 1 217 ? 6.884 2.431 -26.989 1.00 98.06 217 CYS A C 1
ATOM 1500 O O . CYS A 1 217 ? 6.734 3.431 -26.289 1.00 98.06 217 CYS A O 1
ATOM 1502 N N . CYS A 1 218 ? 7.584 2.459 -28.124 1.00 97.81 218 CYS A N 1
ATOM 1503 C CA . CYS A 1 218 ? 8.214 3.670 -28.653 1.00 97.81 218 CYS A CA 1
ATOM 1504 C C . CYS A 1 218 ? 7.500 4.092 -29.936 1.00 97.81 218 CYS A C 1
ATOM 1506 O O . CYS A 1 218 ? 7.486 3.344 -30.915 1.00 97.81 218 CYS A O 1
ATOM 1508 N N . ASN A 1 219 ? 6.903 5.287 -29.937 1.00 96.00 219 ASN A N 1
ATOM 1509 C CA . ASN A 1 219 ? 6.143 5.830 -31.071 1.00 96.00 219 ASN A CA 1
ATOM 1510 C C . ASN A 1 219 ? 5.091 4.848 -31.627 1.00 96.00 219 ASN A C 1
ATOM 1512 O O . ASN A 1 219 ? 4.972 4.668 -32.835 1.00 96.00 219 ASN A O 1
ATOM 1516 N N . GLY A 1 220 ? 4.356 4.177 -30.734 1.00 95.56 220 GLY A N 1
ATOM 1517 C CA . GLY A 1 220 ? 3.295 3.237 -31.107 1.00 95.56 220 GLY A CA 1
ATOM 1518 C C . GLY A 1 220 ? 3.776 1.864 -31.588 1.00 95.56 220 GLY A C 1
ATOM 1519 O O . GLY A 1 220 ? 2.950 1.059 -32.008 1.00 95.56 220 GLY A O 1
ATOM 1520 N N . LEU A 1 221 ? 5.079 1.570 -31.516 1.00 97.25 221 LEU A N 1
ATOM 1521 C CA . LEU A 1 221 ? 5.642 0.263 -31.855 1.00 97.25 221 LEU A CA 1
ATOM 1522 C C . LEU A 1 221 ? 6.279 -0.397 -30.632 1.00 97.25 221 LEU A C 1
ATOM 1524 O O . LEU A 1 221 ? 7.032 0.237 -29.892 1.00 97.25 221 LEU A O 1
ATOM 1528 N N . ILE A 1 222 ? 6.037 -1.697 -30.468 1.00 98.31 222 ILE A N 1
ATOM 1529 C CA . ILE A 1 222 ? 6.685 -2.507 -29.434 1.00 98.31 222 ILE A CA 1
ATOM 1530 C C . ILE A 1 222 ? 8.148 -2.740 -29.831 1.00 98.31 222 ILE A C 1
ATOM 1532 O O . ILE A 1 222 ? 8.445 -3.214 -30.932 1.00 98.31 222 ILE A O 1
ATOM 1536 N N . LYS A 1 223 ? 9.071 -2.404 -28.932 1.00 98.25 223 LYS A N 1
ATOM 1537 C CA . LYS A 1 223 ? 10.522 -2.565 -29.090 1.00 98.25 223 LYS A CA 1
ATOM 1538 C C . LYS A 1 223 ? 11.090 -3.336 -27.907 1.00 98.25 223 LYS A C 1
ATOM 1540 O O . LYS A 1 223 ? 10.589 -3.200 -26.799 1.00 98.25 223 LYS A O 1
ATOM 1545 N N . ALA A 1 224 ? 12.134 -4.131 -28.136 1.00 97.56 224 ALA A N 1
ATOM 1546 C CA . ALA A 1 224 ? 12.870 -4.776 -27.050 1.00 97.56 224 ALA A CA 1
ATOM 1547 C C . ALA A 1 224 ? 13.545 -3.718 -26.159 1.00 97.56 224 ALA A C 1
ATOM 1549 O O . ALA A 1 224 ? 14.056 -2.722 -26.672 1.00 97.56 224 ALA A O 1
ATOM 1550 N N . GLY A 1 225 ? 13.551 -3.935 -24.845 1.00 96.94 225 GLY A N 1
ATOM 1551 C CA . GLY A 1 225 ? 14.060 -2.984 -23.856 1.00 96.94 225 GLY A CA 1
ATOM 1552 C C . GLY A 1 225 ? 12.981 -2.463 -22.910 1.00 96.94 225 GLY A C 1
ATOM 1553 O O . GLY A 1 225 ? 11.806 -2.753 -23.077 1.00 96.94 225 GLY A O 1
ATOM 1554 N N . ASN A 1 226 ? 13.379 -1.677 -21.913 1.00 96.12 226 ASN A N 1
ATOM 1555 C CA . ASN A 1 226 ? 12.488 -1.091 -20.904 1.00 96.12 226 ASN A CA 1
ATOM 1556 C C . ASN A 1 226 ? 12.436 0.450 -20.964 1.00 96.12 226 ASN A C 1
ATOM 1558 O O . ASN A 1 226 ? 11.756 1.071 -20.151 1.00 96.12 226 ASN A O 1
ATOM 1562 N N . ALA A 1 227 ? 13.127 1.074 -21.924 1.00 96.75 227 ALA A N 1
ATOM 1563 C CA . ALA A 1 227 ? 13.100 2.516 -22.170 1.00 96.75 227 ALA A CA 1
ATOM 1564 C C . ALA A 1 227 ? 13.245 2.842 -23.664 1.00 96.75 227 ALA A C 1
ATOM 1566 O O . ALA A 1 227 ? 13.737 2.021 -24.440 1.00 96.75 227 ALA A O 1
ATOM 1567 N N . CYS A 1 228 ? 12.818 4.044 -24.058 1.00 97.88 228 CYS A N 1
ATOM 1568 C CA . CYS A 1 228 ? 12.896 4.533 -25.434 1.00 97.88 228 CYS A CA 1
ATOM 1569 C C . CYS A 1 228 ? 14.007 5.573 -25.601 1.00 97.88 228 CYS A C 1
ATOM 1571 O O . CYS A 1 228 ? 14.129 6.494 -24.796 1.00 97.88 228 CYS A O 1
ATOM 1573 N N . CYS A 1 229 ? 14.771 5.457 -26.684 1.00 97.62 229 CYS A N 1
ATOM 1574 C CA . CYS A 1 229 ? 15.655 6.496 -27.199 1.00 97.62 229 CYS A CA 1
ATOM 1575 C C . CYS A 1 229 ? 15.179 6.847 -28.612 1.00 97.62 229 CYS A C 1
ATOM 1577 O O . CYS A 1 229 ? 15.427 6.114 -29.573 1.00 97.62 229 CYS A O 1
ATOM 1579 N N . GLY A 1 230 ? 14.374 7.906 -28.723 1.00 95.56 230 GLY A N 1
ATOM 1580 C CA . GLY A 1 230 ? 13.591 8.157 -29.934 1.00 95.56 230 GLY A CA 1
ATOM 1581 C C . GLY A 1 230 ? 12.621 7.002 -30.217 1.00 95.56 230 GLY A C 1
ATOM 1582 O O . GLY A 1 230 ? 11.804 6.648 -29.370 1.00 95.56 230 GLY A O 1
ATOM 1583 N N . SER A 1 231 ? 12.713 6.404 -31.408 1.00 95.94 231 SER A N 1
ATOM 1584 C CA . SER A 1 231 ? 11.880 5.266 -31.836 1.00 95.94 231 SER A CA 1
ATOM 1585 C C . SER A 1 231 ? 12.482 3.886 -31.527 1.00 95.94 231 SER A C 1
ATOM 1587 O O . SER A 1 231 ? 11.877 2.865 -31.870 1.00 95.94 231 SER A O 1
ATOM 1589 N N . GLN A 1 232 ? 13.666 3.831 -30.909 1.00 97.38 232 GLN A N 1
ATOM 1590 C CA . GLN A 1 232 ? 14.342 2.584 -30.549 1.00 97.38 232 GLN A CA 1
ATOM 1591 C C . GLN A 1 232 ? 14.160 2.261 -29.065 1.00 97.38 232 GLN A C 1
ATOM 1593 O O . GLN A 1 232 ? 14.177 3.157 -28.224 1.00 97.38 232 GLN A O 1
ATOM 1598 N N . GLY A 1 233 ? 14.004 0.976 -28.751 1.00 97.56 233 GLY A N 1
ATOM 1599 C CA . GLY A 1 233 ? 14.000 0.480 -27.376 1.00 97.56 233 GLY A CA 1
ATOM 1600 C C . GLY A 1 233 ? 15.403 0.067 -26.929 1.00 97.56 233 GLY A C 1
ATOM 1601 O O . GLY A 1 233 ? 16.218 -0.352 -27.754 1.00 97.56 233 GLY A O 1
ATOM 1602 N N . TYR A 1 234 ? 15.690 0.189 -25.634 1.00 97.75 234 TYR A N 1
ATOM 1603 C CA . TYR A 1 234 ? 16.937 -0.280 -25.026 1.00 97.75 234 TYR A CA 1
ATOM 1604 C C . TYR A 1 234 ? 16.730 -0.725 -23.573 1.00 97.75 234 TYR A C 1
ATOM 1606 O O . TYR A 1 234 ? 15.733 -0.378 -22.939 1.00 97.75 234 TYR A O 1
ATOM 1614 N N . PHE A 1 235 ? 17.677 -1.504 -23.042 1.00 97.69 235 PHE A N 1
ATOM 1615 C CA . PHE A 1 235 ? 17.695 -1.920 -21.637 1.00 97.69 235 PHE A CA 1
ATOM 1616 C C . PHE A 1 235 ? 18.529 -0.948 -20.798 1.00 97.69 235 PHE A C 1
ATOM 1618 O O . PHE A 1 235 ? 19.748 -0.881 -20.963 1.00 97.69 235 PHE A O 1
ATOM 1625 N N . THR A 1 236 ? 17.892 -0.236 -19.867 1.00 96.06 236 THR A N 1
ATOM 1626 C CA . THR A 1 236 ? 18.542 0.757 -18.989 1.00 96.06 236 THR A CA 1
ATOM 1627 C C . THR A 1 236 ? 19.618 0.170 -18.079 1.00 96.06 236 THR A C 1
ATOM 1629 O O . THR A 1 236 ? 20.467 0.900 -17.583 1.00 96.06 236 THR A O 1
ATOM 1632 N N . SER A 1 237 ? 19.621 -1.148 -17.864 1.00 95.38 237 SER A N 1
ATOM 1633 C CA . SER A 1 237 ? 20.667 -1.846 -17.111 1.00 95.38 237 SER A CA 1
ATOM 1634 C C . SER A 1 237 ? 22.018 -1.868 -17.828 1.00 95.38 237 SER A C 1
ATOM 1636 O O . SER A 1 237 ? 23.047 -2.027 -17.178 1.00 95.38 237 SER A O 1
ATOM 1638 N N . SER A 1 238 ? 22.021 -1.748 -19.156 1.00 95.94 238 SER A N 1
ATOM 1639 C CA . SER A 1 238 ? 23.210 -1.960 -19.992 1.00 95.94 238 SER A CA 1
ATOM 1640 C C . SER A 1 238 ? 23.497 -0.796 -20.934 1.00 95.94 238 SER A C 1
ATOM 1642 O O . SER A 1 238 ? 24.624 -0.672 -21.411 1.00 95.94 238 SER A O 1
ATOM 1644 N N . TYR A 1 239 ? 22.501 0.051 -21.193 1.00 97.94 239 TYR A N 1
ATOM 1645 C CA . TYR A 1 239 ? 22.585 1.157 -22.134 1.00 97.94 239 TYR A CA 1
ATOM 1646 C C . TYR A 1 239 ? 21.894 2.412 -21.596 1.00 97.94 239 TYR A C 1
ATOM 1648 O O . TYR A 1 239 ? 21.000 2.337 -20.749 1.00 97.94 239 TYR A O 1
ATOM 1656 N N . ALA A 1 240 ? 22.278 3.560 -22.142 1.00 98.12 240 ALA A N 1
ATOM 1657 C CA . ALA A 1 240 ? 21.709 4.866 -21.854 1.00 98.12 240 ALA A CA 1
ATOM 1658 C C . ALA A 1 240 ? 21.411 5.598 -23.165 1.00 98.12 240 ALA A C 1
ATOM 1660 O O . ALA A 1 240 ? 22.071 5.374 -24.179 1.00 98.12 240 ALA A O 1
ATOM 1661 N N . CYS A 1 241 ? 20.416 6.483 -23.141 1.00 97.94 241 CYS A N 1
ATOM 1662 C CA . CYS A 1 241 ? 20.116 7.376 -24.253 1.00 97.94 241 CYS A CA 1
ATOM 1663 C C . CYS A 1 241 ? 20.810 8.722 -24.019 1.00 97.94 241 CYS A C 1
ATOM 1665 O O . CYS A 1 241 ? 20.317 9.545 -23.247 1.00 97.94 241 CYS A O 1
ATOM 1667 N N . CYS A 1 242 ? 21.946 8.952 -24.672 1.00 97.50 242 CYS A N 1
ATOM 1668 C CA . CYS A 1 242 ? 22.715 10.187 -24.539 1.00 97.50 242 CYS A CA 1
ATOM 1669 C C . CYS A 1 242 ? 22.603 10.988 -25.836 1.00 97.50 242 CYS A C 1
ATOM 1671 O O . CYS A 1 242 ? 23.013 10.523 -26.898 1.00 97.50 242 CYS A O 1
ATOM 1673 N N . ASN A 1 243 ? 22.014 12.185 -25.764 1.00 95.50 243 ASN A N 1
ATOM 1674 C CA . ASN A 1 243 ? 21.767 13.051 -26.926 1.00 95.50 243 ASN A CA 1
ATOM 1675 C C . ASN A 1 243 ? 21.057 12.333 -28.094 1.00 95.50 243 ASN A C 1
ATOM 1677 O O . ASN A 1 243 ? 21.392 12.537 -29.257 1.00 95.50 243 ASN A O 1
ATOM 1681 N N . GLY A 1 244 ? 20.087 11.468 -27.779 1.00 94.94 244 GLY A N 1
ATOM 1682 C CA . GLY A 1 244 ? 19.312 10.726 -28.778 1.00 94.94 244 GLY A CA 1
ATOM 1683 C C . GLY A 1 244 ? 20.009 9.493 -29.364 1.00 94.94 244 GLY A C 1
ATOM 1684 O O . GLY A 1 244 ? 19.436 8.850 -30.240 1.00 94.94 244 GLY A O 1
ATOM 1685 N N . LEU A 1 245 ? 21.204 9.134 -28.881 1.00 96.69 245 LEU A N 1
ATOM 1686 C CA . LEU A 1 245 ? 21.918 7.917 -29.268 1.00 96.69 245 LEU A CA 1
ATOM 1687 C C . LEU A 1 245 ? 21.951 6.912 -28.115 1.00 96.69 245 LEU A C 1
ATOM 1689 O O . LEU A 1 245 ? 22.211 7.273 -26.968 1.00 96.69 245 LEU A O 1
ATOM 1693 N N . ILE A 1 246 ? 21.722 5.638 -28.435 1.00 98.19 246 ILE A N 1
ATOM 1694 C CA . ILE A 1 246 ? 21.890 4.536 -27.486 1.00 98.19 246 ILE A CA 1
ATOM 1695 C C . ILE A 1 246 ? 23.382 4.217 -27.388 1.00 98.19 246 ILE A C 1
ATOM 1697 O O . ILE A 1 246 ? 24.013 3.847 -28.378 1.00 98.19 246 ILE A O 1
ATOM 1701 N N . VAL A 1 247 ? 23.936 4.341 -26.187 1.00 97.88 247 VAL A N 1
ATOM 1702 C CA . VAL A 1 247 ? 25.352 4.087 -25.891 1.00 97.88 247 VAL A CA 1
ATOM 1703 C C . VAL A 1 247 ? 25.489 3.066 -24.763 1.00 97.88 247 VAL A C 1
ATOM 1705 O O . VAL A 1 247 ? 24.591 2.929 -23.934 1.00 97.88 247 VAL A O 1
ATOM 1708 N N . ALA A 1 248 ? 26.597 2.321 -24.744 1.00 97.31 248 ALA A N 1
ATOM 1709 C CA . ALA A 1 248 ? 26.870 1.320 -23.712 1.00 97.31 248 ALA A CA 1
ATOM 1710 C C . ALA A 1 248 ? 27.130 1.972 -22.342 1.00 97.31 248 ALA A C 1
ATOM 1712 O O . ALA A 1 248 ? 27.841 2.971 -22.255 1.00 97.31 248 ALA A O 1
ATOM 1713 N N . GLY A 1 249 ? 26.597 1.373 -21.276 1.00 96.56 249 GLY A N 1
ATOM 1714 C CA . GLY A 1 249 ? 26.592 1.932 -19.922 1.00 96.56 249 GLY A CA 1
ATOM 1715 C C . GLY A 1 249 ? 25.216 2.470 -19.529 1.00 96.56 249 GLY A C 1
ATOM 1716 O O . GLY A 1 249 ? 24.444 2.879 -20.382 1.00 96.56 249 GLY A O 1
ATOM 1717 N N . ASN A 1 250 ? 24.888 2.452 -18.241 1.00 96.38 250 ASN A N 1
ATOM 1718 C CA . ASN A 1 250 ? 23.564 2.806 -17.714 1.00 96.38 250 ASN A CA 1
ATOM 1719 C C . ASN A 1 250 ? 23.411 4.295 -17.335 1.00 96.38 250 ASN A C 1
ATOM 1721 O O . ASN A 1 250 ? 22.379 4.686 -16.791 1.00 96.38 250 ASN A O 1
ATOM 1725 N N . ALA A 1 251 ? 24.416 5.132 -17.608 1.00 97.06 251 ALA A N 1
ATOM 1726 C CA . ALA A 1 251 ? 24.364 6.577 -17.398 1.00 97.06 251 ALA A CA 1
ATOM 1727 C C . ALA A 1 251 ? 25.139 7.346 -18.478 1.00 97.06 251 ALA A C 1
ATOM 1729 O O . ALA A 1 251 ? 25.995 6.787 -19.162 1.00 97.06 251 ALA A O 1
ATOM 1730 N N . CYS A 1 252 ? 24.843 8.643 -18.604 1.00 97.62 252 CYS A N 1
ATOM 1731 C CA . CYS A 1 252 ? 25.476 9.550 -19.561 1.00 97.62 252 CYS A CA 1
ATOM 1732 C C . CYS A 1 252 ? 26.472 10.490 -18.879 1.00 97.62 252 CYS A C 1
ATOM 1734 O O . CYS A 1 252 ? 26.152 11.118 -17.870 1.00 97.62 252 CYS A O 1
ATOM 1736 N N . CYS A 1 253 ? 27.644 10.659 -19.484 1.00 97.00 253 CYS A N 1
ATOM 1737 C CA . CYS A 1 253 ? 28.575 11.749 -19.219 1.00 97.00 253 CYS A CA 1
ATOM 1738 C C . CYS A 1 253 ? 28.760 12.532 -20.524 1.00 97.00 253 CYS A C 1
ATOM 1740 O O . CYS A 1 253 ? 29.519 12.137 -21.410 1.00 97.00 253 CYS A O 1
ATOM 1742 N N . GLY A 1 254 ? 27.968 13.593 -20.700 1.00 94.75 254 GLY A N 1
ATOM 1743 C CA . GLY A 1 254 ? 27.800 14.222 -22.011 1.00 94.75 254 GLY A CA 1
ATOM 1744 C C . GLY A 1 254 ? 27.149 13.254 -23.008 1.00 94.75 254 GLY A C 1
ATOM 1745 O O . GLY A 1 254 ? 26.080 12.712 -22.737 1.00 94.75 254 GLY A O 1
ATOM 1746 N N . SER A 1 255 ? 27.794 13.029 -24.156 1.00 95.12 255 SER A N 1
ATOM 1747 C CA . SER A 1 255 ? 27.358 12.062 -25.177 1.00 95.12 255 SER A CA 1
ATOM 1748 C C . SER A 1 255 ? 27.899 10.641 -24.970 1.00 95.12 255 SER A C 1
ATOM 1750 O O . SER A 1 255 ? 27.533 9.743 -25.725 1.00 95.12 255 SER A O 1
ATOM 1752 N N . GLN A 1 256 ? 28.774 10.422 -23.983 1.00 96.50 256 GLN A N 1
ATOM 1753 C CA . GLN A 1 256 ? 29.373 9.115 -23.714 1.00 96.50 256 GLN A CA 1
ATOM 1754 C C . GLN A 1 256 ? 28.592 8.361 -22.639 1.00 96.50 256 GLN A C 1
ATOM 1756 O O . GLN A 1 256 ? 28.183 8.941 -21.634 1.00 96.50 256 GLN A O 1
ATOM 1761 N N . GLY A 1 257 ? 28.421 7.057 -22.839 1.00 96.88 257 GLY A N 1
ATOM 1762 C CA . GLY A 1 257 ? 27.843 6.169 -21.838 1.00 96.88 257 GLY A CA 1
ATOM 1763 C C . GLY A 1 257 ? 28.899 5.638 -20.871 1.00 96.88 257 GLY A C 1
ATOM 1764 O O . GLY A 1 257 ? 30.062 5.465 -21.242 1.00 96.88 257 GLY A O 1
ATOM 1765 N N . TYR A 1 258 ? 28.506 5.379 -19.626 1.00 97.00 258 TYR A N 1
ATOM 1766 C CA . TYR A 1 258 ? 29.350 4.708 -18.637 1.00 97.00 258 TYR A CA 1
ATOM 1767 C C . TYR A 1 258 ? 28.526 3.828 -17.694 1.00 97.00 258 TYR A C 1
ATOM 1769 O O . TYR A 1 258 ? 27.324 4.033 -17.526 1.00 97.00 258 TYR A O 1
ATOM 1777 N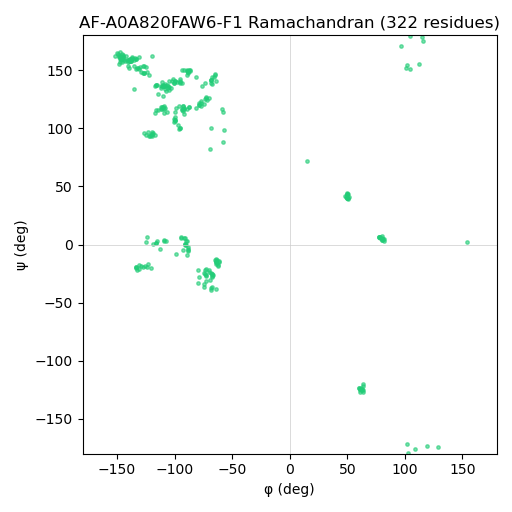 N . SER A 1 259 ? 29.173 2.835 -17.077 1.00 96.56 259 SER A N 1
ATOM 1778 C CA . SER A 1 259 ? 28.548 2.002 -16.042 1.00 96.56 259 SER A CA 1
ATOM 1779 C C . SER A 1 259 ? 28.716 2.632 -14.662 1.00 96.56 259 SER A C 1
ATOM 1781 O O . SER A 1 259 ? 29.844 2.747 -14.175 1.00 96.56 259 SER A O 1
ATOM 1783 N N . THR A 1 260 ? 27.614 2.975 -13.996 1.00 94.81 260 THR A N 1
ATOM 1784 C CA . THR A 1 260 ? 27.609 3.551 -12.637 1.00 94.81 260 THR A CA 1
ATOM 1785 C C . THR A 1 260 ? 28.152 2.603 -11.568 1.00 94.81 260 THR A C 1
ATOM 1787 O O . THR A 1 260 ? 28.494 3.044 -10.474 1.00 94.81 260 THR A O 1
ATOM 1790 N N . SER A 1 261 ? 28.273 1.307 -11.874 1.00 92.62 261 SER A N 1
ATOM 1791 C CA . SER A 1 261 ? 28.896 0.319 -10.984 1.00 92.62 261 SER A CA 1
ATOM 1792 C C . SER A 1 261 ? 30.397 0.537 -10.795 1.00 92.62 261 SER A C 1
ATOM 1794 O O . SER A 1 261 ? 30.971 0.067 -9.817 1.00 92.62 261 SER A O 1
ATOM 1796 N N . SER A 1 262 ? 31.051 1.174 -11.766 1.00 92.56 262 SER A N 1
ATOM 1797 C CA . SER A 1 262 ? 32.515 1.227 -11.855 1.00 92.56 262 SER A CA 1
ATOM 1798 C C . SER A 1 262 ? 33.039 2.627 -12.146 1.00 92.56 262 SER A C 1
ATOM 1800 O O . SER A 1 262 ? 34.216 2.898 -11.900 1.00 92.56 262 SER A O 1
ATOM 1802 N N . TYR A 1 263 ? 32.180 3.507 -12.657 1.00 96.75 263 TYR A N 1
ATOM 1803 C CA . TYR A 1 263 ? 32.543 4.845 -13.076 1.00 96.75 263 TYR A CA 1
ATOM 1804 C C . TYR A 1 263 ? 31.509 5.883 -12.640 1.00 96.75 263 TYR A C 1
ATOM 1806 O O . TYR A 1 263 ? 30.343 5.578 -12.389 1.00 96.75 263 TYR A O 1
ATOM 1814 N N . THR A 1 264 ? 31.946 7.134 -12.612 1.00 97.44 264 THR A N 1
ATOM 1815 C CA . THR A 1 264 ? 31.142 8.319 -12.328 1.00 97.44 264 THR A CA 1
ATOM 1816 C C . THR A 1 264 ? 31.518 9.443 -13.294 1.00 97.44 264 THR A C 1
ATOM 1818 O O . THR A 1 264 ? 32.607 9.433 -13.873 1.00 97.44 264 THR A O 1
ATOM 1821 N N . CYS A 1 265 ? 30.631 10.415 -13.491 1.00 97.38 265 CYS A N 1
ATOM 1822 C CA . CYS A 1 265 ? 30.892 11.584 -14.326 1.00 97.38 265 CYS A CA 1
ATOM 1823 C C . CYS A 1 265 ? 31.268 12.779 -13.444 1.00 97.38 265 CYS A C 1
ATOM 1825 O O . CYS A 1 265 ? 30.405 13.364 -12.792 1.00 97.38 265 CYS A O 1
ATOM 1827 N N . CYS A 1 266 ? 32.544 13.169 -13.444 1.00 96.75 266 CYS A N 1
ATOM 1828 C CA . CYS A 1 266 ? 33.029 14.332 -12.699 1.00 96.75 266 CYS A CA 1
ATOM 1829 C C . CYS A 1 266 ? 33.435 15.431 -13.681 1.00 96.75 266 CYS A C 1
ATOM 1831 O O . CYS A 1 266 ? 34.359 15.249 -14.473 1.00 96.75 266 CYS A O 1
ATOM 1833 N N . ASN A 1 267 ? 32.745 16.576 -13.635 1.00 94.50 267 ASN A N 1
ATOM 1834 C CA . ASN A 1 267 ? 32.979 17.720 -14.528 1.00 94.50 267 ASN A CA 1
ATOM 1835 C C . ASN A 1 267 ? 33.022 17.336 -16.021 1.00 94.50 267 ASN A C 1
ATOM 1837 O O . ASN A 1 267 ? 33.899 17.775 -16.760 1.00 94.50 267 ASN A O 1
ATOM 1841 N N . GLY A 1 268 ? 32.090 16.483 -16.457 1.00 93.69 268 GLY A N 1
ATOM 1842 C CA . GLY A 1 268 ? 31.982 16.058 -17.857 1.00 93.69 268 GLY A CA 1
ATOM 1843 C C . GLY A 1 268 ? 33.001 15.001 -18.297 1.00 93.69 268 GLY A C 1
ATOM 1844 O O . GLY A 1 268 ? 33.041 14.671 -19.478 1.00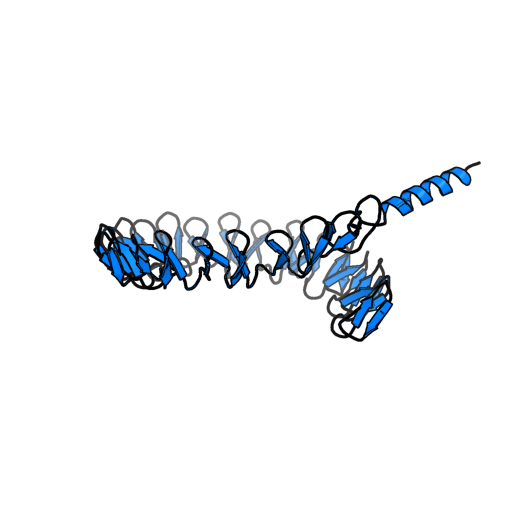 93.69 268 GLY A O 1
ATOM 1845 N N . LEU A 1 269 ? 33.802 14.451 -17.377 1.00 95.81 269 LEU A N 1
ATOM 1846 C CA . LEU A 1 269 ? 34.734 13.358 -17.652 1.00 95.81 269 LEU A CA 1
ATOM 1847 C C . LEU A 1 269 ? 34.351 12.098 -16.877 1.00 95.81 269 LEU A C 1
ATOM 1849 O O . LEU A 1 269 ? 34.067 12.154 -15.680 1.00 95.81 269 LEU A O 1
ATOM 1853 N N . ILE A 1 270 ? 34.421 10.950 -17.548 1.00 97.50 270 ILE A N 1
ATOM 1854 C CA . ILE A 1 270 ? 34.226 9.639 -16.924 1.00 97.50 270 ILE A CA 1
ATOM 1855 C C . ILE A 1 270 ? 35.462 9.310 -16.076 1.00 97.50 270 ILE A C 1
ATOM 1857 O O . ILE A 1 270 ? 36.596 9.329 -16.564 1.00 97.50 270 ILE A O 1
ATOM 1861 N N . LYS A 1 271 ? 35.247 9.013 -14.794 1.00 97.50 271 LYS A N 1
ATOM 1862 C CA . LYS A 1 271 ? 36.281 8.673 -13.808 1.00 97.50 271 LYS A CA 1
ATOM 1863 C C . LYS A 1 271 ? 35.940 7.361 -13.117 1.00 97.50 271 LYS A C 1
ATOM 1865 O O . LYS A 1 271 ? 34.769 7.061 -12.930 1.00 97.50 271 LYS A O 1
ATOM 1870 N N . ALA A 1 272 ? 36.954 6.586 -12.738 1.00 95.62 272 ALA A N 1
ATOM 1871 C CA . ALA A 1 272 ? 36.759 5.359 -11.967 1.00 95.62 272 ALA A CA 1
ATOM 1872 C C . ALA A 1 272 ? 36.216 5.671 -10.560 1.00 95.62 272 ALA A C 1
ATOM 1874 O O . ALA A 1 272 ? 36.605 6.670 -9.955 1.00 95.62 272 ALA A O 1
ATOM 1875 N N . GLY A 1 273 ? 35.348 4.803 -10.039 1.00 94.38 273 GLY A N 1
ATOM 1876 C CA . GLY A 1 273 ? 34.665 4.987 -8.756 1.00 94.38 273 GLY A CA 1
ATOM 1877 C C . GLY A 1 273 ? 33.200 5.397 -8.907 1.00 94.38 273 GLY A C 1
ATOM 1878 O O . GLY A 1 273 ? 32.694 5.535 -10.014 1.00 94.38 273 GLY A O 1
ATOM 1879 N N . ASN A 1 274 ? 32.507 5.574 -7.784 1.00 93.94 274 ASN A N 1
ATOM 1880 C CA . ASN A 1 274 ? 31.064 5.837 -7.726 1.00 93.94 274 ASN A CA 1
ATOM 1881 C C . ASN A 1 274 ? 30.714 7.221 -7.144 1.00 93.94 274 ASN A C 1
ATOM 1883 O O . ASN A 1 274 ? 29.538 7.559 -7.040 1.00 93.94 274 ASN A O 1
ATOM 1887 N N . ALA A 1 275 ? 31.711 8.035 -6.788 1.00 94.44 275 ALA A N 1
ATOM 1888 C CA . ALA A 1 275 ? 31.525 9.396 -6.292 1.00 94.44 275 ALA A CA 1
ATOM 1889 C C . ALA A 1 275 ? 32.628 10.337 -6.792 1.00 94.44 275 ALA A C 1
ATOM 1891 O O . ALA A 1 275 ? 33.716 9.896 -7.162 1.00 94.44 275 ALA A O 1
ATOM 1892 N N . CYS A 1 276 ? 32.338 11.639 -6.797 1.00 96.44 276 CYS A N 1
ATOM 1893 C CA . CYS A 1 276 ? 33.276 12.679 -7.211 1.00 96.44 276 CYS A CA 1
ATOM 1894 C C . CYS A 1 276 ? 33.823 13.443 -6.005 1.00 96.44 276 CYS A C 1
ATOM 1896 O O . CYS A 1 276 ? 33.066 13.877 -5.139 1.00 96.44 276 CYS A O 1
ATOM 1898 N N . CYS A 1 277 ? 35.134 13.665 -5.989 1.00 95.69 277 CYS A N 1
ATOM 1899 C CA . CYS A 1 277 ? 35.807 14.623 -5.121 1.00 95.69 277 CYS A CA 1
ATOM 1900 C C . CYS A 1 277 ? 36.458 15.678 -6.021 1.00 95.69 277 CYS A C 1
ATOM 1902 O O . CYS A 1 277 ? 37.522 15.459 -6.606 1.00 95.69 277 CYS A O 1
ATOM 1904 N N . GLY A 1 278 ? 35.751 16.788 -6.244 1.00 92.50 278 GLY A N 1
ATOM 1905 C CA . GLY A 1 278 ? 36.090 17.722 -7.319 1.00 92.50 278 GLY A CA 1
ATOM 1906 C C . GLY A 1 278 ? 35.981 17.051 -8.695 1.00 92.50 278 GLY A C 1
ATOM 1907 O O . GLY A 1 278 ? 34.933 16.517 -9.049 1.00 92.50 278 GLY A O 1
ATOM 1908 N N . SER A 1 279 ? 37.065 17.070 -9.475 1.00 93.25 279 SER A N 1
ATOM 1909 C CA . SER A 1 279 ? 37.149 16.434 -10.802 1.00 93.25 279 SER A CA 1
ATOM 1910 C C . SER A 1 279 ? 37.656 14.984 -10.778 1.00 93.25 279 SER A C 1
ATOM 1912 O O . SER A 1 279 ? 37.793 14.369 -11.839 1.00 93.25 279 SER A O 1
ATOM 1914 N N . GLN A 1 280 ? 37.958 14.437 -9.596 1.00 94.50 280 GLN A N 1
ATOM 1915 C CA . GLN A 1 280 ? 38.458 13.073 -9.425 1.00 94.50 280 GLN A CA 1
ATOM 1916 C C . GLN A 1 280 ? 37.333 12.133 -8.996 1.00 94.50 280 GLN A C 1
ATOM 1918 O O . GLN A 1 280 ? 36.496 12.499 -8.173 1.00 94.50 280 GLN A O 1
ATOM 1923 N N . GLY A 1 281 ? 37.334 10.916 -9.535 1.00 95.25 281 GLY A N 1
ATOM 1924 C CA . GLY A 1 281 ? 36.450 9.846 -9.081 1.00 95.25 281 GLY A CA 1
ATOM 1925 C C . GLY A 1 281 ? 37.082 9.053 -7.938 1.00 95.25 281 GLY A C 1
ATOM 1926 O O . GLY A 1 281 ? 38.304 8.911 -7.882 1.00 95.25 281 GLY A O 1
ATOM 1927 N N . TYR A 1 282 ? 36.259 8.543 -7.025 1.00 94.44 282 TYR A N 1
ATOM 1928 C CA . TYR A 1 282 ? 36.685 7.633 -5.963 1.00 94.44 282 TYR A CA 1
ATOM 1929 C C . TYR A 1 282 ? 35.594 6.612 -5.628 1.00 94.44 282 TYR A C 1
ATOM 1931 O O . TYR A 1 282 ? 34.421 6.807 -5.954 1.00 94.44 282 TYR A O 1
ATOM 1939 N N . SER A 1 283 ? 35.984 5.507 -4.985 1.00 94.12 283 SER A N 1
ATOM 1940 C CA . SER A 1 283 ? 35.042 4.505 -4.473 1.00 94.12 283 SER A CA 1
ATOM 1941 C C . SER A 1 283 ? 34.676 4.796 -3.021 1.00 94.12 283 SER A C 1
ATOM 1943 O O . SER A 1 283 ? 35.544 4.744 -2.146 1.00 94.12 283 SER A O 1
ATOM 1945 N N . THR A 1 284 ? 33.392 5.026 -2.748 1.00 91.81 284 THR A N 1
ATOM 1946 C CA . THR A 1 284 ? 32.867 5.259 -1.390 1.00 91.81 284 THR A CA 1
ATOM 1947 C C . THR A 1 284 ? 33.001 4.050 -0.463 1.00 91.81 284 THR A C 1
ATOM 1949 O O . THR A 1 284 ? 32.867 4.190 0.748 1.00 91.81 284 THR A O 1
ATOM 1952 N N . SER A 1 285 ? 33.296 2.863 -1.006 1.00 90.31 285 SER A N 1
ATOM 1953 C CA . SER A 1 285 ? 33.568 1.655 -0.216 1.00 90.31 285 SER A CA 1
ATOM 1954 C C . SER A 1 285 ? 34.864 1.734 0.591 1.00 90.31 285 SER A C 1
ATOM 1956 O O . SER A 1 285 ? 35.029 1.004 1.563 1.00 90.31 285 SER A O 1
ATOM 1958 N N . SER A 1 286 ? 35.815 2.553 0.145 1.00 90.00 286 SER A N 1
ATOM 1959 C CA . SER A 1 286 ? 37.187 2.558 0.667 1.00 90.00 286 SER A CA 1
ATOM 1960 C C . SER A 1 286 ? 37.690 3.961 0.984 1.00 90.00 286 SER A C 1
ATOM 1962 O O . SER A 1 286 ? 38.606 4.112 1.794 1.00 90.00 286 SER A O 1
ATOM 1964 N N . TYR A 1 287 ? 37.091 4.980 0.371 1.00 95.06 287 TYR A N 1
ATOM 1965 C CA . TYR A 1 287 ? 37.517 6.362 0.494 1.00 95.06 287 TYR A CA 1
ATOM 1966 C C . TYR A 1 287 ? 36.330 7.298 0.704 1.00 95.06 287 TYR A C 1
ATOM 1968 O O . TYR A 1 287 ? 35.200 7.004 0.317 1.00 95.06 287 TYR A O 1
ATOM 1976 N N . THR A 1 288 ? 36.618 8.473 1.245 1.00 96.12 288 THR A N 1
ATOM 1977 C CA . THR A 1 288 ? 35.684 9.586 1.374 1.00 96.12 288 THR A CA 1
ATOM 1978 C C . THR A 1 288 ? 36.355 10.885 0.923 1.00 96.12 288 THR A C 1
ATOM 1980 O O . THR A 1 288 ? 37.582 10.968 0.846 1.00 96.12 288 THR A O 1
ATOM 1983 N N . CYS A 1 289 ? 35.558 11.898 0.589 1.00 96.19 289 CYS A N 1
ATOM 1984 C CA . CYS A 1 289 ? 36.053 13.206 0.167 1.00 96.19 289 CYS A CA 1
ATOM 1985 C C . CYS A 1 289 ? 35.993 14.189 1.341 1.00 96.19 289 CYS A C 1
ATOM 1987 O O . CYS A 1 289 ? 34.914 14.663 1.696 1.00 96.19 289 CYS A O 1
ATOM 1989 N N . CYS A 1 290 ? 37.143 14.528 1.922 1.00 95.00 290 CYS A N 1
ATOM 1990 C CA . CYS A 1 290 ? 37.244 15.497 3.012 1.00 95.00 290 CYS A CA 1
ATOM 1991 C C . CYS A 1 290 ? 37.911 16.775 2.506 1.00 95.00 290 CYS A C 1
ATOM 1993 O O . CYS A 1 290 ? 39.087 16.770 2.149 1.00 95.00 290 CYS A O 1
ATOM 1995 N N . ASN A 1 291 ? 37.161 17.881 2.460 1.00 91.56 291 ASN A N 1
ATOM 1996 C CA .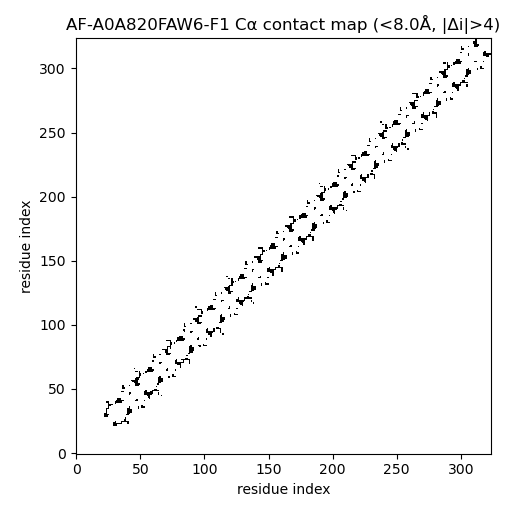 ASN A 1 291 ? 37.647 19.183 1.979 1.00 91.56 291 ASN A CA 1
ATOM 1997 C C . ASN A 1 291 ? 38.348 19.122 0.604 1.00 91.56 291 ASN A C 1
ATOM 1999 O O . ASN A 1 291 ? 39.366 19.773 0.384 1.00 91.56 291 ASN A O 1
ATOM 2003 N N . GLY A 1 292 ? 37.813 18.322 -0.323 1.00 91.06 292 GLY A N 1
ATOM 2004 C CA . GLY A 1 292 ? 38.371 18.166 -1.671 1.00 91.06 292 GLY A CA 1
ATOM 2005 C C . GLY A 1 292 ? 39.539 17.179 -1.780 1.00 91.06 292 GLY A C 1
ATOM 2006 O O . GLY A 1 292 ? 40.079 17.016 -2.872 1.00 91.06 292 GLY A O 1
ATOM 2007 N N . LEU A 1 293 ? 39.909 16.498 -0.690 1.00 92.75 293 LEU A N 1
ATOM 2008 C CA . LEU A 1 293 ? 40.909 15.431 -0.680 1.00 92.75 293 LEU A CA 1
ATOM 2009 C C . LEU A 1 293 ? 40.239 14.061 -0.551 1.00 92.75 293 LEU A C 1
ATOM 2011 O O . LEU A 1 293 ? 39.390 13.854 0.314 1.00 92.75 293 LEU A O 1
ATOM 2015 N N . ILE A 1 294 ? 40.658 13.115 -1.391 1.00 95.69 294 ILE A N 1
ATOM 2016 C CA . ILE A 1 294 ? 40.248 11.712 -1.291 1.00 95.69 294 ILE A CA 1
ATOM 2017 C C . ILE A 1 294 ? 41.120 11.044 -0.227 1.00 95.69 294 ILE A C 1
ATOM 2019 O O . ILE A 1 294 ? 42.338 10.961 -0.379 1.00 95.69 294 ILE A O 1
ATOM 2023 N N . VAL A 1 295 ? 40.495 10.567 0.845 1.00 95.19 295 VAL A N 1
ATOM 2024 C CA . VAL A 1 295 ? 41.163 9.963 2.007 1.00 95.19 295 VAL A CA 1
ATOM 2025 C C . VAL A 1 295 ? 40.507 8.634 2.370 1.00 95.19 295 VAL A C 1
ATOM 2027 O O . VAL A 1 295 ? 39.326 8.435 2.100 1.00 95.19 295 VAL A O 1
ATOM 2030 N N . ALA A 1 296 ? 41.267 7.697 2.944 1.00 94.12 296 ALA A N 1
ATOM 2031 C CA . ALA A 1 296 ? 40.755 6.372 3.302 1.00 94.12 296 ALA A CA 1
ATOM 2032 C C . ALA A 1 296 ? 39.746 6.442 4.461 1.00 94.12 296 ALA A C 1
ATOM 2034 O O . ALA A 1 296 ? 39.946 7.199 5.409 1.00 94.12 296 ALA A O 1
ATOM 2035 N N . GLY A 1 297 ? 38.690 5.628 4.407 1.00 91.81 297 GLY A N 1
ATOM 2036 C CA . GLY A 1 297 ? 37.614 5.607 5.405 1.00 91.81 297 GLY A CA 1
ATOM 2037 C C . GLY A 1 297 ? 36.259 6.037 4.841 1.00 91.81 297 GLY A C 1
ATOM 2038 O O . GLY A 1 297 ? 36.140 6.370 3.664 1.00 91.81 297 GLY A O 1
ATOM 2039 N N . ASN A 1 298 ? 35.227 6.009 5.685 1.00 91.88 298 ASN A N 1
ATOM 2040 C CA . ASN A 1 298 ? 33.837 6.295 5.307 1.00 91.88 298 ASN A CA 1
ATOM 2041 C C . ASN A 1 298 ? 33.281 7.588 5.935 1.00 91.88 298 ASN A C 1
ATOM 2043 O O . ASN A 1 298 ? 32.165 7.987 5.609 1.00 91.88 298 ASN A O 1
ATOM 2047 N N . ALA A 1 299 ? 34.047 8.265 6.794 1.00 91.88 299 ALA A N 1
ATOM 2048 C CA . ALA A 1 299 ? 33.677 9.540 7.401 1.00 91.88 299 ALA A CA 1
ATOM 2049 C C . ALA A 1 299 ? 34.877 10.489 7.516 1.00 91.88 299 ALA A C 1
ATOM 2051 O O . ALA A 1 299 ? 36.029 10.057 7.500 1.00 91.88 299 ALA A O 1
ATOM 2052 N N . CYS A 1 300 ? 34.594 11.787 7.640 1.00 94.38 300 CYS A N 1
ATOM 2053 C CA . CYS A 1 300 ? 35.601 12.840 7.764 1.00 94.38 300 CYS A CA 1
ATOM 2054 C C . CYS A 1 300 ? 35.734 13.332 9.205 1.00 94.38 300 CYS A C 1
ATOM 2056 O O . CYS A 1 300 ? 34.737 13.631 9.862 1.00 94.38 300 CYS A O 1
ATOM 2058 N N . CYS A 1 301 ? 36.971 13.486 9.668 1.00 92.94 301 CYS A N 1
ATOM 2059 C CA . CYS A 1 301 ? 37.337 14.242 10.858 1.00 92.94 301 CYS A CA 1
ATOM 2060 C C . CYS A 1 301 ? 38.294 15.359 10.425 1.00 92.94 301 CYS A C 1
ATOM 2062 O O . CYS A 1 301 ? 39.490 15.144 10.220 1.00 92.94 301 CYS A O 1
ATOM 2064 N N . GLY A 1 302 ? 37.744 16.547 10.162 1.00 89.12 302 GLY A N 1
ATOM 2065 C CA . GLY A 1 302 ? 38.477 17.610 9.472 1.00 89.12 302 GLY A CA 1
ATOM 2066 C C . GLY A 1 302 ? 38.843 17.196 8.041 1.00 89.12 302 GLY A C 1
ATOM 2067 O O . GLY A 1 302 ? 37.965 16.912 7.231 1.00 89.12 302 GLY A O 1
ATOM 2068 N N . THR A 1 303 ? 40.138 17.171 7.722 1.00 89.75 303 THR A N 1
ATOM 2069 C CA . THR A 1 303 ? 40.672 16.711 6.424 1.00 89.75 303 THR A CA 1
ATOM 2070 C C . THR A 1 303 ? 41.045 15.227 6.410 1.00 89.75 303 THR A C 1
ATOM 2072 O O . THR A 1 303 ? 41.421 14.714 5.359 1.00 89.75 303 THR A O 1
ATOM 2075 N N . GLN A 1 304 ? 40.962 14.533 7.550 1.00 91.12 304 GLN A N 1
ATOM 2076 C CA . GLN A 1 304 ? 41.327 13.121 7.667 1.00 91.12 304 GLN A CA 1
ATOM 2077 C C . GLN A 1 304 ? 40.103 12.219 7.519 1.00 91.12 304 GLN A C 1
ATOM 2079 O O . GLN A 1 304 ? 39.024 12.531 8.022 1.00 91.12 304 GLN A O 1
ATOM 2084 N N . GLY A 1 305 ? 40.287 11.083 6.854 1.00 92.44 305 GLY A N 1
ATOM 2085 C CA . GLY A 1 305 ? 39.277 10.036 6.767 1.00 92.44 305 GLY A CA 1
ATOM 2086 C C . GLY A 1 305 ? 39.417 9.041 7.917 1.00 92.44 305 GLY A C 1
ATOM 2087 O O . GLY A 1 305 ? 40.526 8.770 8.379 1.00 92.44 305 GLY A O 1
ATOM 2088 N N . TYR A 1 306 ? 38.297 8.502 8.389 1.00 91.44 306 TYR A N 1
ATOM 2089 C CA . TYR A 1 306 ? 38.274 7.421 9.372 1.00 91.44 306 TYR A CA 1
ATOM 2090 C C . TYR A 1 306 ? 37.153 6.425 9.080 1.00 91.44 306 TYR A C 1
ATOM 2092 O O . TYR A 1 306 ? 36.218 6.722 8.335 1.00 91.44 306 TYR A O 1
ATOM 2100 N N . SER A 1 307 ? 37.261 5.228 9.663 1.00 91.75 307 SER A N 1
ATOM 2101 C CA . SER A 1 307 ? 36.189 4.232 9.630 1.00 91.75 307 SER A CA 1
ATOM 2102 C C . SER A 1 307 ? 35.305 4.359 10.864 1.00 91.75 307 SER A C 1
ATOM 2104 O O . SER A 1 307 ? 35.772 4.133 11.984 1.00 91.75 307 SER A O 1
ATOM 2106 N N . THR A 1 308 ? 34.019 4.645 10.667 1.00 89.62 308 THR A N 1
ATOM 2107 C CA . THR A 1 308 ? 33.017 4.708 11.746 1.00 89.62 308 THR A CA 1
ATOM 2108 C C . THR A 1 308 ? 32.799 3.370 12.457 1.00 89.62 308 THR A C 1
ATOM 2110 O O . THR A 1 308 ? 32.214 3.339 13.533 1.00 89.62 308 THR A O 1
ATOM 2113 N N . SER A 1 309 ? 33.292 2.260 11.896 1.00 90.06 309 SER A N 1
ATOM 2114 C CA . SER A 1 309 ? 33.269 0.943 12.548 1.00 90.06 309 SER A CA 1
ATOM 2115 C C . SER A 1 309 ? 34.224 0.831 13.739 1.00 90.06 309 SER A C 1
ATOM 2117 O O . SER A 1 309 ? 34.082 -0.075 14.554 1.00 90.06 309 SER A O 1
ATOM 2119 N N . SER A 1 310 ? 35.250 1.680 13.792 1.00 90.44 310 SER A N 1
ATOM 2120 C CA . SER A 1 310 ? 36.377 1.524 14.720 1.00 90.44 310 SER A CA 1
ATOM 2121 C C . SER A 1 310 ? 36.735 2.820 15.440 1.00 90.44 310 SER A C 1
ATOM 2123 O O . SER A 1 310 ? 37.371 2.776 16.495 1.00 90.44 310 SER A O 1
ATOM 2125 N N . TYR A 1 311 ? 36.320 3.963 14.893 1.00 93.31 311 TYR A N 1
ATOM 2126 C CA . TYR A 1 311 ? 36.684 5.272 15.403 1.00 93.31 311 TYR A CA 1
ATOM 2127 C C . TYR A 1 311 ? 35.508 6.251 15.395 1.00 93.31 311 TYR A C 1
ATOM 2129 O O . TYR A 1 311 ? 34.572 6.118 14.607 1.00 93.31 311 TYR A O 1
ATOM 2137 N N . ILE A 1 312 ? 35.622 7.278 16.232 1.00 93.69 312 ILE A N 1
ATOM 2138 C CA . ILE A 1 312 ? 34.732 8.436 16.320 1.00 93.69 312 ILE A CA 1
ATOM 2139 C C . ILE A 1 312 ? 35.557 9.727 16.218 1.00 93.69 312 ILE A C 1
ATOM 2141 O O . ILE A 1 312 ? 36.707 9.779 16.658 1.00 93.69 312 ILE A O 1
ATOM 2145 N N . CYS A 1 313 ? 34.986 10.781 15.633 1.00 93.19 313 CYS A N 1
ATOM 2146 C CA . CYS A 1 313 ? 35.598 12.109 15.610 1.00 93.19 313 CYS A CA 1
ATOM 2147 C C . CYS A 1 313 ? 35.089 12.949 16.788 1.00 93.19 313 CYS A C 1
ATOM 2149 O O . CYS A 1 313 ? 33.912 13.299 16.834 1.00 93.19 313 CYS A O 1
ATOM 2151 N N . CYS A 1 314 ? 35.977 13.316 17.711 1.00 92.00 314 CYS A N 1
ATOM 2152 C CA . CYS A 1 314 ? 35.664 14.161 18.862 1.00 92.00 314 CYS A CA 1
ATOM 2153 C C . CYS A 1 314 ? 36.467 15.459 18.770 1.00 92.00 314 CYS A C 1
ATOM 2155 O O . CYS A 1 314 ? 37.692 15.432 18.882 1.00 92.00 314 CYS A O 1
ATOM 2157 N N . ASN A 1 315 ? 35.790 16.593 18.567 1.00 89.75 315 ASN A N 1
ATOM 2158 C CA . ASN A 1 315 ? 36.419 17.917 18.444 1.00 89.75 315 ASN A CA 1
ATOM 2159 C C . ASN A 1 315 ? 37.569 17.961 17.415 1.00 89.75 315 ASN A C 1
ATOM 2161 O O . ASN A 1 315 ? 38.617 18.549 17.666 1.00 89.75 315 ASN A O 1
ATOM 2165 N N . GLY A 1 316 ? 37.392 17.303 16.264 1.00 87.62 316 GLY A N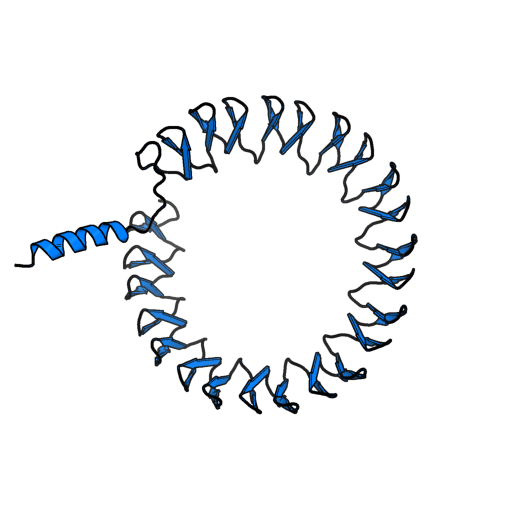 1
ATOM 2166 C CA . GLY A 1 316 ? 38.407 17.255 15.204 1.00 87.62 316 GLY A CA 1
ATOM 2167 C C . GLY A 1 316 ? 39.534 16.240 15.429 1.00 87.62 316 GLY A C 1
ATOM 2168 O O . GLY A 1 316 ? 40.474 16.212 14.639 1.00 87.62 316 GLY A O 1
ATOM 2169 N N . VAL A 1 317 ? 39.439 15.391 16.459 1.00 90.50 317 VAL A N 1
ATOM 2170 C CA . VAL A 1 317 ? 40.406 14.321 16.751 1.00 90.50 317 VAL A CA 1
ATOM 2171 C C . VAL A 1 317 ? 39.750 12.949 16.598 1.00 90.50 317 VAL A C 1
ATOM 2173 O O . VAL A 1 317 ? 38.697 12.692 17.182 1.00 90.50 317 VAL A O 1
ATOM 2176 N N . ILE A 1 318 ? 40.385 12.050 15.844 1.00 92.44 318 ILE A N 1
ATOM 2177 C CA . ILE A 1 318 ? 39.941 10.659 15.678 1.00 92.44 318 ILE A CA 1
ATOM 2178 C C . ILE A 1 318 ? 40.329 9.856 16.928 1.00 92.44 318 ILE A C 1
ATOM 2180 O O . ILE A 1 318 ? 41.505 9.791 17.287 1.00 92.44 318 ILE A O 1
ATOM 2184 N N . LYS A 1 319 ? 39.350 9.226 17.582 1.00 91.62 319 LYS A N 1
ATOM 2185 C CA . LYS A 1 319 ? 39.533 8.363 18.760 1.00 91.62 319 LYS A CA 1
ATOM 2186 C C . LYS A 1 319 ? 38.979 6.968 18.495 1.00 91.62 319 LYS A C 1
ATOM 2188 O O . LYS A 1 319 ? 37.983 6.832 17.796 1.00 91.62 319 LYS A O 1
ATOM 2193 N N . ALA A 1 320 ? 39.611 5.936 19.053 1.00 90.19 320 ALA A N 1
ATOM 2194 C CA . ALA A 1 320 ? 39.088 4.571 18.990 1.00 90.19 320 ALA A CA 1
ATOM 2195 C C . ALA A 1 320 ? 37.874 4.412 19.923 1.00 90.19 320 ALA A C 1
ATOM 2197 O O . ALA A 1 320 ? 37.904 4.900 21.053 1.00 90.19 320 ALA A O 1
ATOM 2198 N N . GLY A 1 321 ? 36.838 3.704 19.465 1.00 78.94 321 GLY A N 1
ATOM 2199 C CA . GLY A 1 321 ? 35.616 3.446 20.237 1.00 78.94 321 GLY A CA 1
ATOM 2200 C C . GLY A 1 321 ? 34.422 4.326 19.851 1.00 78.94 321 GLY A C 1
ATOM 2201 O O . GLY A 1 321 ? 34.451 5.034 18.849 1.00 78.94 321 GLY A O 1
ATOM 2202 N N . SER A 1 322 ? 33.349 4.237 20.642 1.00 75.75 322 SER A N 1
ATOM 2203 C CA . SER A 1 322 ? 32.014 4.750 20.280 1.00 75.75 322 SER A CA 1
ATOM 2204 C C . SER A 1 322 ? 31.589 6.018 21.029 1.00 75.75 322 SER A C 1
ATOM 2206 O O . SER A 1 322 ? 30.446 6.445 20.881 1.00 75.75 322 SER A O 1
ATOM 2208 N N . VAL A 1 323 ? 32.455 6.588 21.876 1.00 77.06 323 VAL A N 1
ATOM 2209 C CA . VAL A 1 323 ? 32.090 7.660 22.818 1.00 77.06 323 VAL A CA 1
ATOM 2210 C C . VAL A 1 323 ? 33.134 8.777 22.814 1.00 77.06 323 VAL A C 1
ATOM 2212 O O . VAL A 1 323 ? 34.338 8.516 22.879 1.00 77.06 323 VAL A O 1
ATOM 2215 N N . CYS A 1 324 ? 32.633 10.012 22.748 1.00 73.06 324 CYS A N 1
ATOM 2216 C CA . CYS A 1 324 ? 33.341 11.239 23.094 1.00 73.06 324 CYS A CA 1
ATOM 2217 C C . CYS A 1 324 ? 33.044 11.589 24.560 1.00 73.06 324 CYS A C 1
ATOM 2219 O O . CYS A 1 324 ? 34.000 12.041 25.216 1.00 73.06 324 CYS A O 1
#

Secondary structure (DSSP, 8-state):
--HHHHHHHHHHHHHH-S-----EEETTEEESSSEEETTEEE-TTTEEEETTEEEESSEEETTEEE-TTTEEEETTEEEESSEEETTEEE-TTTEEEETTEEEESSEEETTEEE-TTTEEEETTEEEESSEEETTEEE-TTTEEEETTEEEESSEEETTEEE-TTTEEEETTEEEESSEEETTEEE-TTTEEEETTEEEESSEEETTEEE-TTTEEEETTEEEESSEEETTEEE-TTTEEEETTEEEESSEEETTEEE-TTTEEEETTEEEESSEEETTEEE-TTTEEEETTEEEESSEEETTEEE-TTTEEEETTEEEESS--

Mean predicted aligned error: 10.88 Å

pLDDT: mean 91.51, std 13.85, range [35.84, 98.31]